Protein AF-0000000078656285 (afdb_homodimer)

Sequence (336 aa):
MGTPVVWEGNVGNAAEHRSFPNGNKDPRHMLRLNVMFDNSIPDGQGGYKDRGGFWANVEWWHQDAERFAALFQKGMRVVVIGRAIMDSWTDKQSGQEVSALKVEASRVAILPHRIEHVSLSGGGQRPTNQPQGQARGQTNGGQAQNAPQPSPEEMRHYGEGFDDDIPLMGTPVVWEGNVGNAAEHRSFPNGNKDPRHMLRLNVMFDNSIPDGQGGYKDRGGFWANVEWWHQDAERFAALFQKGMRVVVIGRAIMDSWTDKQSGQEVSALKVEASRVAILPHRIEHVSLSGGGQRPTNQPQGQARGQTNGGQAQNAPQPSPEEMRHYGEGFDDDIPL

pLDDT: mean 73.41, std 28.7, range [20.36, 98.5]

Radius of gyration: 35.31 Å; Cα contacts (8 Å, |Δi|>4): 611; chains: 2; bounding box: 133×73×116 Å

Structure (mmCIF, N/CA/C/O backbone):
data_AF-0000000078656285-model_v1
#
loop_
_entity.id
_entity.type
_entity.pdbx_description
1 polymer 'Single-stranded DNA-binding protein'
#
loop_
_atom_site.group_PDB
_atom_site.id
_atom_site.type_symbol
_atom_site.label_atom_id
_atom_site.label_alt_id
_atom_site.label_comp_id
_atom_site.label_asym_id
_atom_site.label_entity_id
_atom_site.label_seq_id
_atom_site.pdbx_PDB_ins_code
_atom_site.Cartn_x
_atom_site.Cartn_y
_atom_site.Cartn_z
_atom_site.occupancy
_atom_site.B_iso_or_equiv
_atom_site.auth_seq_id
_atom_site.auth_comp_id
_atom_site.auth_asym_id
_atom_site.auth_atom_id
_atom_site.pdbx_PDB_model_num
ATOM 1 N N . MET A 1 1 ? -11.219 -21.594 3.596 1 77.88 1 MET A N 1
ATOM 2 C CA . MET A 1 1 ? -11.562 -20.234 4.004 1 77.88 1 MET A CA 1
ATOM 3 C C . MET A 1 1 ? -10.336 -19.516 4.555 1 77.88 1 MET A C 1
ATOM 5 O O . MET A 1 1 ? -9.523 -20.109 5.262 1 77.88 1 MET A O 1
ATOM 9 N N . GLY A 1 2 ? -9.492 -18.672 3.922 1 87.81 2 GLY A N 1
ATOM 10 C CA . GLY A 1 2 ? -8.242 -18.047 4.312 1 87.81 2 GLY A CA 1
ATOM 11 C C . GLY A 1 2 ? -8.414 -16.969 5.363 1 87.81 2 GLY A C 1
ATOM 12 O O . GLY A 1 2 ? -9.539 -16.594 5.688 1 87.81 2 GLY A O 1
ATOM 13 N N . THR A 1 3 ? -7.402 -16.703 6.094 1 93.62 3 THR A N 1
ATOM 14 C CA . THR A 1 3 ? -7.359 -15.648 7.102 1 93.62 3 THR A CA 1
ATOM 15 C C . THR A 1 3 ? -7.055 -14.297 6.457 1 93.62 3 THR A C 1
ATOM 17 O O . THR A 1 3 ? -6.078 -14.164 5.715 1 93.62 3 THR A O 1
ATOM 20 N N . PRO A 1 4 ? -7.957 -13.32 6.723 1 95.06 4 PRO A N 1
ATOM 21 C CA . PRO A 1 4 ? -7.629 -12 6.18 1 95.06 4 PRO A CA 1
ATOM 22 C C . PRO A 1 4 ? -6.309 -11.453 6.723 1 95.06 4 PRO A C 1
ATOM 24 O O . PRO A 1 4 ? -6.004 -11.633 7.906 1 95.06 4 PRO A O 1
ATOM 27 N N . VAL A 1 5 ? -5.539 -10.828 5.871 1 95.06 5 VAL A N 1
ATOM 28 C CA . VAL A 1 5 ? -4.242 -10.328 6.305 1 95.06 5 VAL A CA 1
ATOM 29 C C . VAL A 1 5 ? -3.965 -8.977 5.645 1 95.06 5 VAL A C 1
ATOM 31 O O . VAL A 1 5 ? -4.469 -8.695 4.555 1 95.06 5 VAL A O 1
ATOM 34 N N . VAL A 1 6 ? -3.258 -8.094 6.367 1 96.62 6 VAL A N 1
ATOM 35 C CA . VAL A 1 6 ? -2.541 -6.914 5.883 1 96.62 6 VAL A CA 1
ATOM 36 C C . VAL A 1 6 ? -1.079 -6.984 6.316 1 96.62 6 VAL A C 1
ATOM 38 O O . VAL A 1 6 ? -0.744 -6.629 7.449 1 96.62 6 VAL A O 1
ATOM 41 N N . TRP A 1 7 ? -0.229 -7.461 5.41 1 95.56 7 TRP A N 1
ATOM 42 C CA . TRP A 1 7 ? 1.165 -7.723 5.754 1 95.56 7 TRP A CA 1
ATOM 43 C C . TRP A 1 7 ? 2.104 -6.848 4.926 1 95.56 7 TRP A C 1
ATOM 45 O O . TRP A 1 7 ? 1.78 -6.477 3.795 1 95.56 7 TRP A O 1
ATOM 55 N N . GLU A 1 8 ? 3.18 -6.551 5.52 1 96 8 GLU A N 1
ATOM 56 C CA . GLU A 1 8 ? 4.242 -5.855 4.805 1 96 8 GLU A CA 1
ATOM 57 C C . GLU A 1 8 ? 5.449 -6.766 4.582 1 96 8 GLU A C 1
ATOM 59 O O . GLU A 1 8 ? 5.754 -7.613 5.422 1 96 8 GLU A O 1
ATOM 64 N N . GLY A 1 9 ? 6.086 -6.574 3.508 1 95.94 9 GLY A N 1
ATOM 65 C CA . GLY A 1 9 ? 7.281 -7.344 3.197 1 95.94 9 GLY A CA 1
ATOM 66 C C . GLY A 1 9 ? 8.047 -6.805 2.006 1 95.94 9 GLY A C 1
ATOM 67 O O . GLY A 1 9 ? 7.715 -5.742 1.476 1 95.94 9 GLY A O 1
ATOM 68 N N . ASN A 1 10 ? 9.102 -7.523 1.662 1 95.5 10 ASN A N 1
ATOM 69 C CA . ASN A 1 10 ? 9.945 -7.168 0.529 1 95.5 10 ASN A CA 1
ATOM 70 C C . ASN A 1 10 ? 9.859 -8.211 -0.583 1 95.5 10 ASN A C 1
ATOM 72 O O . ASN A 1 10 ? 9.867 -9.414 -0.314 1 95.5 10 ASN A O 1
ATOM 76 N N . VAL A 1 11 ? 9.773 -7.711 -1.734 1 97.12 11 VAL A N 1
ATOM 77 C CA . VAL A 1 11 ? 9.75 -8.594 -2.895 1 97.12 11 VAL A CA 1
ATOM 78 C C . VAL A 1 11 ? 11.102 -9.281 -3.049 1 97.12 11 VAL A C 1
ATOM 80 O O . VAL A 1 11 ? 12.148 -8.625 -3.043 1 97.12 11 VAL A O 1
ATOM 83 N N . GLY A 1 12 ? 11.094 -10.531 -3.182 1 95.69 12 GLY A N 1
ATOM 84 C CA . GLY A 1 12 ? 12.32 -11.312 -3.199 1 95.69 12 GLY A CA 1
ATOM 85 C C . GLY A 1 12 ? 12.828 -11.594 -4.602 1 95.69 12 GLY A C 1
ATOM 86 O O . GLY A 1 12 ? 14.023 -11.836 -4.797 1 95.69 12 GLY A O 1
ATOM 87 N N . ASN A 1 13 ? 12.008 -11.781 -5.543 1 91.44 13 ASN A N 1
ATOM 88 C CA . ASN A 1 13 ? 12.367 -12.07 -6.926 1 91.44 13 ASN A CA 1
ATOM 89 C C . ASN A 1 13 ? 11.508 -11.273 -7.906 1 91.44 13 ASN A C 1
ATOM 91 O O . ASN A 1 13 ? 10.594 -10.555 -7.496 1 91.44 13 ASN A O 1
ATOM 95 N N . ALA A 1 14 ? 11.984 -11.414 -9.094 1 87.44 14 ALA A N 1
ATOM 96 C CA . ALA A 1 14 ? 11.211 -10.719 -10.117 1 87.44 14 ALA A CA 1
ATOM 97 C C . ALA A 1 14 ? 9.758 -11.195 -10.125 1 87.44 14 ALA A C 1
ATOM 99 O O . ALA A 1 14 ? 9.484 -12.383 -9.961 1 87.44 14 ALA A O 1
ATOM 100 N N . ALA A 1 15 ? 8.914 -10.305 -10.344 1 95.81 15 ALA A N 1
ATOM 101 C CA . ALA A 1 15 ? 7.484 -10.594 -10.438 1 95.81 15 ALA A CA 1
ATOM 102 C C . ALA A 1 15 ? 7.176 -11.453 -11.664 1 95.81 15 ALA A C 1
ATOM 104 O O . ALA A 1 15 ? 7.785 -11.273 -12.719 1 95.81 15 ALA A O 1
ATOM 105 N N . GLU A 1 16 ? 6.27 -12.375 -11.492 1 96.62 16 GLU A N 1
ATOM 106 C CA . GLU A 1 16 ? 5.879 -13.258 -12.586 1 96.62 16 GLU A CA 1
ATOM 107 C C . GLU A 1 16 ? 4.414 -13.055 -12.969 1 96.62 16 GLU A C 1
ATOM 109 O O . GLU A 1 16 ? 3.553 -12.922 -12.094 1 96.62 16 GLU A O 1
ATOM 114 N N . HIS A 1 17 ? 4.223 -13.031 -14.281 1 97.25 17 HIS A N 1
ATOM 115 C CA . HIS A 1 17 ? 2.861 -13.008 -14.805 1 97.25 17 HIS A CA 1
ATOM 116 C C . HIS A 1 17 ? 2.482 -14.359 -15.406 1 97.25 17 HIS A C 1
ATOM 118 O O . HIS A 1 17 ? 3.277 -14.961 -16.125 1 97.25 17 HIS A O 1
ATOM 124 N N . ARG A 1 18 ? 1.354 -14.805 -15.031 1 96.69 18 ARG A N 1
ATOM 125 C CA . ARG A 1 18 ? 0.82 -16.031 -15.617 1 96.69 18 ARG A CA 1
ATOM 126 C C . ARG A 1 18 ? -0.572 -15.797 -16.203 1 96.69 18 ARG A C 1
ATOM 128 O O . ARG A 1 18 ? -1.374 -15.062 -15.625 1 96.69 18 ARG A O 1
ATOM 135 N N . SER A 1 19 ? -0.794 -16.422 -17.25 1 95.31 19 SER A N 1
ATOM 136 C CA . SER A 1 19 ? -2.107 -16.375 -17.891 1 95.31 19 SER A CA 1
ATOM 137 C C . SER A 1 19 ? -2.738 -17.766 -17.922 1 95.31 19 SER A C 1
ATOM 139 O O . SER A 1 19 ? -2.057 -18.75 -18.203 1 95.31 19 SER A O 1
ATOM 141 N N . PHE A 1 20 ? -3.994 -17.797 -17.641 1 94.25 20 PHE A N 1
ATOM 142 C CA . PHE A 1 20 ? -4.723 -19.062 -17.625 1 94.25 20 PHE A CA 1
ATOM 143 C C . PHE A 1 20 ? -5.926 -19 -18.562 1 94.25 20 PHE A C 1
ATOM 145 O O . PHE A 1 20 ? -6.699 -18.031 -18.531 1 94.25 20 PHE A O 1
ATOM 152 N N . PRO A 1 21 ? -5.996 -19.984 -19.359 1 92.44 21 PRO A N 1
ATOM 153 C CA . PRO A 1 21 ? -7.152 -20.016 -20.266 1 92.44 21 PRO A CA 1
ATOM 154 C C . PRO A 1 21 ? -8.477 -20.125 -19.516 1 92.44 21 PRO A C 1
ATOM 156 O O . PRO A 1 21 ? -8.539 -20.719 -18.438 1 92.44 21 PRO A O 1
ATOM 159 N N . ASN A 1 22 ? -9.406 -19.438 -20.031 1 90.38 22 ASN A N 1
ATOM 160 C CA . ASN A 1 22 ? -10.758 -19.453 -19.469 1 90.38 22 ASN A CA 1
ATOM 161 C C . ASN A 1 22 ? -11.797 -19.781 -20.531 1 90.38 22 ASN A C 1
ATOM 163 O O . ASN A 1 22 ? -12.703 -18.969 -20.781 1 90.38 22 ASN A O 1
ATOM 167 N N . GLY A 1 23 ? -11.578 -21.016 -21.188 1 87.69 23 GLY A N 1
ATOM 168 C CA . GLY A 1 23 ? -12.484 -21.391 -22.266 1 87.69 23 GLY A CA 1
ATOM 169 C C . GLY A 1 23 ? -12.586 -20.344 -23.359 1 87.69 23 GLY A C 1
ATOM 170 O O . GLY A 1 23 ? -11.562 -19.906 -23.906 1 87.69 23 GLY A O 1
ATOM 171 N N . ASN A 1 24 ? -13.828 -19.891 -23.656 1 82.38 24 ASN A N 1
ATOM 172 C CA . ASN A 1 24 ? -14.078 -18.906 -24.703 1 82.38 24 ASN A CA 1
ATOM 173 C C . ASN A 1 24 ? -14.109 -17.484 -24.141 1 82.38 24 ASN A C 1
ATOM 175 O O . ASN A 1 24 ? -14.445 -16.547 -24.844 1 82.38 24 ASN A O 1
ATOM 179 N N . LYS A 1 25 ? -13.758 -17.406 -22.984 1 88.19 25 LYS A N 1
ATOM 180 C CA . LYS A 1 25 ? -13.742 -16.094 -22.359 1 88.19 25 LYS A CA 1
ATOM 181 C C . LYS A 1 25 ? -12.32 -15.539 -22.281 1 88.19 25 LYS A C 1
ATOM 183 O O . LYS A 1 25 ? -11.375 -16.188 -22.734 1 88.19 25 LYS A O 1
ATOM 188 N N . ASP A 1 26 ? -12.148 -14.328 -21.938 1 88.69 26 ASP A N 1
ATOM 189 C CA . ASP A 1 26 ? -10.836 -13.719 -21.75 1 88.69 26 ASP A CA 1
ATOM 190 C C . ASP A 1 26 ? -10.008 -14.492 -20.719 1 88.69 26 ASP A C 1
ATOM 192 O O . ASP A 1 26 ? -10.539 -14.945 -19.703 1 88.69 26 ASP A O 1
ATOM 196 N N . PRO A 1 27 ? -8.836 -14.672 -21.016 1 9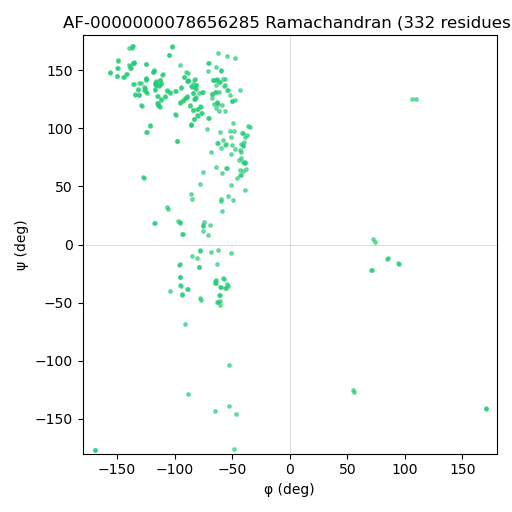2.5 27 PRO A N 1
ATOM 197 C CA . PRO A 1 27 ? -7.973 -15.406 -20.078 1 92.5 27 PRO A CA 1
ATOM 198 C C . PRO A 1 27 ? -7.875 -14.727 -18.719 1 92.5 27 PRO A C 1
ATOM 200 O O . PRO A 1 27 ? -8.055 -13.508 -18.609 1 92.5 27 PRO A O 1
ATOM 203 N N . ARG A 1 28 ? -7.684 -15.5 -17.688 1 95.06 28 ARG A N 1
ATOM 204 C CA . ARG A 1 28 ? -7.391 -14.977 -16.359 1 95.06 28 ARG A CA 1
ATOM 205 C C . ARG A 1 28 ? -5.898 -14.719 -16.188 1 95.06 28 ARG A C 1
ATOM 207 O O . ARG A 1 28 ? -5.07 -15.508 -16.641 1 95.06 28 ARG A O 1
ATOM 214 N N . HIS A 1 29 ? -5.645 -13.594 -15.609 1 97.06 29 HIS A N 1
ATOM 215 C CA . HIS A 1 29 ? -4.258 -13.195 -15.398 1 97.06 29 HIS A CA 1
ATOM 216 C C . HIS A 1 29 ? -3.906 -13.188 -13.914 1 97.06 29 HIS A C 1
ATOM 218 O O . HIS A 1 29 ? -4.73 -12.805 -13.078 1 97.06 29 HIS A O 1
ATOM 224 N N . MET A 1 30 ? -2.717 -13.617 -13.633 1 97.75 30 MET A N 1
ATOM 225 C CA . MET A 1 30 ? -2.264 -13.672 -12.25 1 97.75 30 MET A CA 1
ATOM 226 C C . MET A 1 30 ? -0.857 -13.102 -12.109 1 97.75 30 MET A C 1
ATOM 228 O O . MET A 1 30 ? 0.028 -13.422 -12.906 1 97.75 30 MET A O 1
ATOM 232 N N . LEU A 1 31 ? -0.71 -12.18 -11.164 1 98.12 31 LEU A N 1
ATOM 233 C CA . LEU A 1 31 ? 0.604 -11.727 -10.711 1 98.12 31 LEU A CA 1
ATOM 234 C C . LEU A 1 31 ? 1.098 -12.57 -9.547 1 98.12 31 LEU A C 1
ATOM 236 O O . LEU A 1 31 ? 0.393 -12.727 -8.539 1 98.12 31 LEU A O 1
ATOM 240 N N . ARG A 1 32 ? 2.268 -13.117 -9.672 1 98.06 32 ARG A N 1
ATOM 241 C CA . ARG A 1 32 ? 2.879 -13.875 -8.586 1 98.06 32 ARG A CA 1
ATOM 242 C C . ARG A 1 32 ? 4.141 -13.188 -8.078 1 98.06 32 ARG A C 1
ATOM 244 O O . ARG A 1 32 ? 5.008 -12.812 -8.867 1 98.06 32 ARG A O 1
ATOM 251 N N . LEU A 1 33 ? 4.184 -13 -6.828 1 98.19 33 LEU A N 1
ATOM 252 C CA . LEU A 1 33 ? 5.355 -12.477 -6.141 1 98.19 33 LEU A CA 1
ATOM 253 C C . LEU A 1 33 ? 5.797 -13.414 -5.027 1 98.19 33 LEU A C 1
ATOM 255 O O . LEU A 1 33 ? 4.965 -14.062 -4.387 1 98.19 33 LEU A O 1
ATOM 259 N N . ASN A 1 34 ? 7.055 -13.562 -4.836 1 97.56 34 ASN A N 1
ATOM 260 C CA . ASN A 1 34 ? 7.605 -14.102 -3.598 1 97.56 34 ASN A CA 1
ATOM 261 C C . ASN A 1 34 ? 8 -12.984 -2.631 1 97.56 34 ASN A C 1
ATOM 263 O O . ASN A 1 34 ? 8.812 -12.117 -2.971 1 97.56 34 ASN A O 1
ATOM 267 N N . VAL A 1 35 ? 7.438 -13.008 -1.475 1 97.44 35 VAL A N 1
ATOM 268 C CA . VAL A 1 35 ? 7.621 -11.883 -0.564 1 97.44 35 VAL A CA 1
ATOM 269 C C . VAL A 1 35 ? 8.156 -12.383 0.777 1 97.44 35 VAL A C 1
ATOM 271 O O . VAL A 1 35 ? 7.676 -13.391 1.305 1 97.44 35 VAL A O 1
ATOM 274 N N . MET A 1 36 ? 9.164 -11.711 1.242 1 96.12 36 MET A N 1
ATOM 275 C CA . MET A 1 36 ? 9.617 -11.898 2.615 1 96.12 36 MET A CA 1
ATOM 276 C C . MET A 1 36 ? 8.828 -11.023 3.58 1 96.12 36 MET A C 1
ATOM 278 O O . MET A 1 36 ? 9.047 -9.812 3.648 1 96.12 36 MET A O 1
ATOM 282 N N . PHE A 1 37 ? 7.902 -11.672 4.273 1 94.62 37 PHE A N 1
ATOM 283 C CA . PHE A 1 37 ? 7.133 -10.914 5.254 1 94.62 37 PHE A CA 1
ATOM 284 C C . PHE A 1 37 ? 7.879 -10.828 6.578 1 94.62 37 PHE A C 1
ATOM 286 O O . PHE A 1 37 ? 8.242 -11.852 7.16 1 94.62 37 PHE A O 1
ATOM 293 N N . ASP A 1 38 ? 8.219 -9.648 6.895 1 84.88 38 ASP A N 1
ATOM 294 C CA . ASP A 1 38 ? 8.953 -9.453 8.141 1 84.88 38 ASP A CA 1
ATOM 295 C C . ASP A 1 38 ? 8.328 -8.336 8.977 1 84.88 38 ASP A C 1
ATOM 297 O O . ASP A 1 38 ? 7.527 -7.547 8.477 1 84.88 38 ASP A O 1
ATOM 301 N N . ASN A 1 39 ? 8.266 -8.578 10.266 1 69.44 39 ASN A N 1
ATOM 302 C CA . ASN A 1 39 ? 7.875 -7.508 11.172 1 69.44 39 ASN A CA 1
ATOM 303 C C . ASN A 1 39 ? 9.094 -6.844 11.812 1 69.44 39 ASN A C 1
ATOM 305 O O . ASN A 1 39 ? 9.922 -7.516 12.43 1 69.44 39 ASN A O 1
ATOM 309 N N . SER A 1 40 ? 9.578 -5.875 11.164 1 59.22 40 SER A N 1
ATOM 310 C CA . SER A 1 40 ? 10.734 -5.254 11.797 1 59.22 40 SER A CA 1
ATOM 311 C C . SER A 1 40 ? 10.328 -4.5 13.062 1 59.22 40 SER A C 1
ATOM 313 O O . SER A 1 40 ? 9.312 -3.805 13.078 1 59.22 40 SER A O 1
ATOM 315 N N . ILE A 1 41 ? 10.688 -5.008 14.234 1 56.47 41 ILE A N 1
ATOM 316 C CA . ILE A 1 41 ? 10.445 -4.316 15.492 1 56.47 41 ILE A CA 1
ATOM 317 C C . ILE A 1 41 ? 11.633 -3.408 15.82 1 56.47 41 ILE A C 1
ATOM 319 O O . ILE A 1 41 ? 12.789 -3.801 15.648 1 56.47 41 ILE A O 1
ATOM 323 N N . PRO A 1 42 ? 11.227 -2.223 16.047 1 58.59 42 PRO A N 1
ATOM 324 C CA . PRO A 1 42 ? 12.312 -1.342 16.484 1 58.59 42 PRO A CA 1
ATOM 325 C C . PRO A 1 42 ? 13.148 -1.94 17.625 1 58.59 42 PRO A C 1
ATOM 327 O O . PRO A 1 42 ? 12.594 -2.576 18.516 1 58.59 42 PRO A O 1
ATOM 330 N N . ASP A 1 43 ? 14.375 -2.047 17.422 1 57.19 43 ASP A N 1
ATOM 331 C CA . ASP A 1 43 ? 15.242 -2.629 18.453 1 57.19 43 ASP A CA 1
ATOM 332 C C . ASP A 1 43 ? 15.477 -1.644 19.594 1 57.19 43 ASP A C 1
ATOM 334 O O . ASP A 1 43 ? 16.219 -1.938 20.531 1 57.19 43 ASP A O 1
ATOM 338 N N . GLY A 1 44 ? 14.742 -0.702 19.703 1 55.62 44 GLY A N 1
ATOM 339 C CA . GLY A 1 44 ? 14.914 0.261 20.781 1 55.62 44 GLY A CA 1
ATOM 340 C C . GLY A 1 44 ? 16.156 1.127 20.609 1 55.62 44 GLY A C 1
ATOM 341 O O . GLY A 1 44 ? 16.344 2.086 21.359 1 55.62 44 GLY A O 1
ATOM 342 N N . GLN A 1 45 ? 17.094 0.709 19.891 1 52.56 45 GLN A N 1
ATOM 343 C CA . GLN A 1 45 ? 18.344 1.442 19.719 1 52.56 45 GLN A CA 1
ATOM 344 C C . GLN A 1 45 ? 18.406 2.1 18.344 1 52.56 45 GLN A C 1
ATOM 346 O O . GLN A 1 45 ? 19.5 2.348 17.812 1 52.56 45 GLN A O 1
ATOM 351 N N . GLY A 1 46 ? 17.312 2.451 17.859 1 53.03 46 GLY A N 1
ATOM 352 C CA . GLY A 1 46 ? 17.266 3.18 16.594 1 53.03 46 GLY A CA 1
ATOM 353 C C . GLY A 1 46 ? 17.281 2.273 15.383 1 53.03 46 GLY A C 1
ATOM 354 O O . GLY A 1 46 ? 17.25 2.75 14.242 1 53.03 46 GLY A O 1
ATOM 355 N N . GLY A 1 47 ? 17.578 0.964 15.609 1 54.59 47 GLY A N 1
ATOM 356 C CA . GLY A 1 47 ? 17.609 -0.001 14.523 1 54.59 47 GLY A CA 1
ATOM 357 C C . GLY A 1 47 ? 16.406 -0.916 14.5 1 54.59 47 GLY A C 1
ATOM 358 O O . GLY A 1 47 ? 15.398 -0.638 15.156 1 54.59 47 GLY A O 1
ATOM 359 N N . TYR A 1 48 ? 16.156 -1.549 13.477 1 57 48 TYR A N 1
ATOM 360 C CA . TYR A 1 48 ? 15.125 -2.58 13.398 1 57 48 TYR A CA 1
ATOM 361 C C . TYR A 1 48 ? 15.734 -3.971 13.531 1 57 48 TYR A C 1
ATOM 363 O O . TYR A 1 48 ? 16.844 -4.211 13.07 1 57 48 TYR A O 1
ATOM 371 N N . LYS A 1 49 ? 15.422 -4.641 14.664 1 57.38 49 LYS A N 1
ATOM 372 C CA . LYS A 1 49 ? 15.836 -6.039 14.789 1 57.38 49 LYS A CA 1
ATOM 373 C C . LYS A 1 49 ? 14.883 -6.961 14.039 1 57.38 49 LYS A C 1
ATOM 375 O O . LYS A 1 49 ? 13.664 -6.797 14.117 1 57.38 49 LYS A O 1
ATOM 380 N N . ASP A 1 50 ? 15.43 -7.598 13.062 1 56.97 50 ASP A N 1
ATOM 381 C CA . ASP A 1 50 ? 14.672 -8.617 12.336 1 56.97 50 ASP A CA 1
ATOM 382 C C . ASP A 1 50 ? 14.281 -9.766 13.25 1 56.97 50 ASP A C 1
ATOM 384 O O . ASP A 1 50 ? 15.148 -10.461 13.789 1 56.97 50 ASP A O 1
ATOM 388 N N . ARG A 1 51 ? 13.156 -9.656 13.93 1 58.78 51 ARG A N 1
ATOM 389 C CA . ARG A 1 51 ? 12.844 -10.781 14.805 1 58.78 51 ARG A CA 1
ATOM 390 C C . ARG A 1 51 ? 12.109 -11.875 14.031 1 58.78 51 ARG A C 1
ATOM 392 O O . ARG A 1 51 ? 11.102 -12.406 14.508 1 58.78 51 ARG A O 1
ATOM 399 N N . GLY A 1 52 ? 12.641 -12.148 12.75 1 75.12 52 GLY A N 1
ATOM 400 C CA . GLY A 1 52 ? 12.031 -13.344 12.18 1 75.12 52 GLY A CA 1
ATOM 401 C C . GLY A 1 52 ? 11.047 -13.031 11.07 1 75.12 52 GLY A C 1
ATOM 402 O O . GLY A 1 52 ? 10.492 -11.938 11.008 1 75.12 52 GLY A O 1
ATOM 403 N N . GLY A 1 53 ? 11.188 -13.562 9.961 1 88.31 53 GLY A N 1
ATOM 404 C CA . GLY A 1 53 ? 10.297 -13.484 8.82 1 88.31 53 GLY A CA 1
ATOM 405 C C . GLY A 1 53 ? 10.148 -14.805 8.078 1 88.31 53 GLY A C 1
ATOM 406 O O . GLY A 1 53 ? 10.586 -15.844 8.578 1 88.31 53 GLY A O 1
ATOM 407 N N . PHE A 1 54 ? 9.242 -14.734 7.273 1 91.81 54 PHE A N 1
ATOM 408 C CA . PHE A 1 54 ? 9.039 -15.93 6.465 1 91.81 54 PHE A CA 1
ATOM 409 C C . PHE A 1 54 ? 8.727 -15.562 5.02 1 91.81 54 PHE A C 1
ATOM 411 O O . PHE A 1 54 ? 8.227 -14.469 4.746 1 91.81 54 PHE A O 1
ATOM 418 N N . TRP A 1 55 ? 9.047 -16.5 4.168 1 94.56 55 TRP A N 1
ATOM 419 C CA . TRP A 1 55 ? 8.734 -16.359 2.75 1 94.56 55 TRP A CA 1
ATOM 420 C C . TRP A 1 55 ? 7.344 -16.922 2.443 1 94.56 55 TRP A C 1
ATOM 422 O O . TRP A 1 55 ? 6.965 -17.969 2.961 1 94.56 55 TRP A O 1
ATOM 432 N N . ALA A 1 56 ? 6.668 -16.219 1.582 1 96.5 56 ALA A N 1
ATOM 433 C CA . ALA A 1 56 ? 5.414 -16.75 1.058 1 96.5 56 ALA A CA 1
ATOM 434 C C . ALA A 1 56 ? 5.16 -16.25 -0.365 1 96.5 56 ALA A C 1
ATOM 436 O O . ALA A 1 56 ? 5.562 -15.148 -0.728 1 96.5 56 ALA A O 1
ATOM 437 N N . ASN A 1 57 ? 4.449 -17.078 -1.059 1 96.75 57 ASN A N 1
ATOM 438 C CA . ASN A 1 57 ? 3.973 -16.641 -2.369 1 96.75 57 ASN A CA 1
ATOM 439 C C . ASN A 1 57 ? 2.723 -15.773 -2.252 1 96.75 57 ASN A C 1
ATOM 441 O O . ASN A 1 57 ? 1.836 -16.062 -1.445 1 96.75 57 ASN A O 1
ATOM 445 N N . VAL A 1 58 ? 2.725 -14.734 -3.02 1 98.19 58 VAL A N 1
ATOM 446 C CA . VAL A 1 58 ? 1.558 -13.867 -3.152 1 98.19 58 VAL A CA 1
ATOM 447 C C . VAL A 1 58 ? 0.977 -14 -4.559 1 98.19 58 VAL A C 1
ATOM 449 O O . VAL A 1 58 ? 1.688 -13.82 -5.551 1 98.19 58 VAL A O 1
ATOM 452 N N . GLU A 1 59 ? -0.267 -14.312 -4.609 1 98.12 59 GLU A N 1
ATOM 453 C CA . GLU A 1 59 ? -0.975 -14.414 -5.883 1 98.12 59 GLU A CA 1
ATOM 454 C C . GLU A 1 59 ? -2.066 -13.352 -5.992 1 98.12 59 GLU A C 1
ATOM 456 O O . GLU A 1 59 ? -2.967 -13.289 -5.152 1 98.12 59 GLU A O 1
ATOM 461 N N . TRP A 1 60 ? -1.955 -12.562 -7.008 1 98.38 60 TRP A N 1
ATOM 462 C CA . TRP A 1 60 ? -2.941 -11.508 -7.254 1 98.38 60 TRP A CA 1
ATOM 463 C C . TRP A 1 60 ? -3.586 -11.68 -8.625 1 98.38 60 TRP A C 1
ATOM 465 O O . TRP A 1 60 ? -2.979 -11.359 -9.648 1 98.38 60 TRP A O 1
ATOM 475 N N . TRP A 1 61 ? -4.777 -12.188 -8.602 1 97.31 61 TRP A N 1
ATOM 476 C CA . TRP A 1 61 ? -5.57 -12.328 -9.812 1 97.31 61 TRP A CA 1
ATOM 477 C C . TRP A 1 61 ? -6.168 -10.992 -10.234 1 97.31 61 TRP A C 1
ATOM 479 O O . TRP A 1 61 ? -6.969 -10.406 -9.5 1 97.31 61 TRP A O 1
ATOM 489 N N . HIS A 1 62 ? -5.688 -10.539 -11.352 1 95.94 62 HIS A N 1
ATOM 490 C CA . HIS A 1 62 ? -6.113 -9.242 -11.844 1 95.94 62 HIS A CA 1
ATOM 491 C C . HIS A 1 62 ? -5.93 -9.141 -13.359 1 95.94 62 HIS A C 1
ATOM 493 O O . HIS A 1 62 ? -4.965 -9.672 -13.906 1 95.94 62 HIS A O 1
ATOM 499 N N . GLN A 1 63 ? -6.812 -8.383 -13.969 1 94.19 63 GLN A N 1
ATOM 500 C CA . GLN A 1 63 ? -6.754 -8.234 -15.422 1 94.19 63 GLN A CA 1
ATOM 501 C C . GLN A 1 63 ? -5.465 -7.535 -15.844 1 94.19 63 GLN A C 1
ATOM 503 O O . GLN A 1 63 ? -4.945 -7.789 -16.938 1 94.19 63 GLN A O 1
ATOM 508 N N . ASP A 1 64 ? -4.941 -6.641 -15.016 1 95.25 64 ASP A N 1
ATOM 509 C CA . ASP A 1 64 ? -3.746 -5.875 -15.352 1 95.25 64 ASP A CA 1
ATOM 510 C C . ASP A 1 64 ? -2.492 -6.543 -14.789 1 95.25 64 ASP A C 1
ATOM 512 O O . ASP A 1 64 ? -1.458 -5.895 -14.625 1 95.25 64 ASP A O 1
ATOM 516 N N . ALA A 1 65 ? -2.582 -7.781 -14.477 1 96.81 65 ALA A N 1
ATOM 517 C CA . ALA A 1 65 ? -1.481 -8.484 -13.82 1 96.81 65 ALA A CA 1
ATOM 518 C C . ALA A 1 65 ? -0.199 -8.383 -14.641 1 96.81 65 ALA A C 1
ATOM 520 O O . ALA A 1 65 ? 0.895 -8.266 -14.086 1 96.81 65 ALA A O 1
ATOM 521 N N . GLU A 1 66 ? -0.318 -8.43 -15.922 1 95.62 66 GLU A N 1
ATOM 522 C CA . GLU A 1 66 ? 0.859 -8.336 -16.781 1 95.62 66 GLU A CA 1
ATOM 523 C C . GLU A 1 66 ? 1.551 -6.984 -16.609 1 95.62 66 GLU A C 1
ATOM 525 O O . GLU A 1 66 ? 2.773 -6.918 -16.469 1 95.62 66 GLU A O 1
ATOM 530 N N . ARG A 1 67 ? 0.864 -5.984 -16.672 1 95.44 67 ARG A N 1
ATOM 531 C CA . ARG A 1 67 ? 1.411 -4.645 -16.484 1 95.44 67 ARG A CA 1
ATOM 532 C C . ARG A 1 67 ? 2.021 -4.496 -15.094 1 95.44 67 ARG A C 1
ATOM 534 O O . ARG A 1 67 ? 3.086 -3.893 -14.945 1 95.44 67 ARG A O 1
ATOM 541 N N . PHE A 1 68 ? 1.296 -5.004 -14.086 1 97.19 68 PHE A N 1
ATOM 542 C CA . PHE A 1 68 ? 1.777 -4.902 -12.719 1 97.19 68 PHE A CA 1
ATOM 543 C C . PHE A 1 68 ? 3.119 -5.609 -12.562 1 97.19 68 PHE A C 1
ATOM 545 O O . PHE A 1 68 ? 3.977 -5.164 -11.797 1 97.19 68 PHE A O 1
ATOM 552 N N . ALA A 1 69 ? 3.266 -6.719 -13.273 1 97 69 ALA A N 1
ATOM 553 C CA . ALA A 1 69 ? 4.492 -7.504 -13.164 1 97 69 ALA A CA 1
ATOM 554 C C . ALA A 1 69 ? 5.715 -6.664 -13.508 1 97 69 ALA A C 1
ATOM 556 O O . ALA A 1 69 ? 6.805 -6.891 -12.977 1 97 69 ALA A O 1
ATOM 557 N N . ALA A 1 70 ? 5.551 -5.723 -14.336 1 94.5 70 ALA A N 1
ATOM 558 C CA . ALA A 1 70 ? 6.656 -4.863 -14.758 1 94.5 70 ALA A CA 1
ATOM 559 C C . ALA A 1 70 ? 6.965 -3.811 -13.695 1 94.5 70 ALA A C 1
ATOM 561 O O . ALA A 1 70 ? 8.039 -3.201 -13.711 1 94.5 70 ALA A O 1
ATOM 562 N N . LEU A 1 71 ? 6.098 -3.543 -12.828 1 96.31 71 LEU A N 1
ATOM 563 C CA . LEU A 1 71 ? 6.242 -2.479 -11.844 1 96.31 71 LEU A CA 1
ATOM 564 C C . LEU A 1 71 ? 6.934 -2.996 -10.586 1 96.31 71 LEU A C 1
ATOM 566 O O . LEU A 1 71 ? 7.668 -2.254 -9.93 1 96.31 71 LEU A O 1
ATOM 570 N N . PHE A 1 72 ? 6.613 -4.207 -10.195 1 97.25 72 PHE A N 1
ATOM 571 C CA . PHE A 1 72 ? 7.164 -4.766 -8.961 1 97.25 72 PHE A CA 1
ATOM 572 C C . PHE A 1 72 ? 8.562 -5.324 -9.203 1 97.25 72 PHE A C 1
ATOM 574 O O . PHE A 1 72 ? 8.75 -6.172 -10.078 1 97.25 72 PHE A O 1
ATOM 581 N N . GLN A 1 73 ? 9.523 -4.914 -8.438 1 95.88 73 GLN A N 1
ATOM 582 C CA . GLN A 1 73 ? 10.93 -5.266 -8.594 1 95.88 73 GLN A CA 1
ATOM 583 C C . GLN A 1 73 ? 11.492 -5.871 -7.312 1 95.88 73 GLN A C 1
ATOM 585 O O . GLN A 1 73 ? 10.984 -5.609 -6.223 1 95.88 73 GLN A O 1
ATOM 590 N N . LYS A 1 74 ? 12.508 -6.625 -7.543 1 95.81 74 LYS A N 1
ATOM 591 C CA . LYS A 1 74 ? 13.203 -7.176 -6.387 1 95.81 74 LYS A CA 1
ATOM 592 C C . LYS A 1 74 ? 13.633 -6.074 -5.422 1 95.81 74 LYS A C 1
ATOM 594 O O . LYS A 1 74 ? 14.141 -5.035 -5.844 1 95.81 74 LYS A O 1
ATOM 599 N N . GLY A 1 75 ? 13.328 -6.352 -4.129 1 94.12 75 GLY A N 1
ATOM 600 C CA . GLY A 1 75 ? 13.75 -5.41 -3.104 1 94.12 75 GLY A CA 1
ATOM 601 C C . GLY A 1 75 ? 12.688 -4.395 -2.746 1 94.12 75 GLY A C 1
ATOM 602 O O . GLY A 1 75 ? 12.789 -3.713 -1.727 1 94.12 75 GLY A O 1
ATOM 603 N N 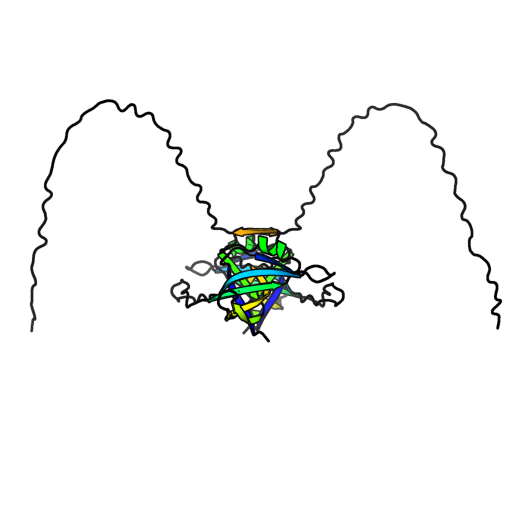. MET A 1 76 ? 11.727 -4.277 -3.539 1 96 76 MET A N 1
ATOM 604 C CA . MET A 1 76 ? 10.648 -3.326 -3.303 1 96 76 MET A CA 1
ATOM 605 C C . MET A 1 76 ? 9.852 -3.699 -2.053 1 96 76 MET A C 1
ATOM 607 O O . MET A 1 76 ? 9.555 -4.875 -1.834 1 96 76 MET A O 1
ATOM 611 N N . ARG A 1 77 ? 9.633 -2.711 -1.18 1 95.81 77 ARG A N 1
ATOM 612 C CA . ARG A 1 77 ? 8.758 -2.934 -0.029 1 95.81 77 ARG A CA 1
ATOM 613 C C . ARG A 1 77 ? 7.293 -2.785 -0.415 1 95.81 77 ARG A C 1
ATOM 615 O O . ARG A 1 77 ? 6.926 -1.854 -1.135 1 95.81 77 ARG A O 1
ATOM 622 N N . VAL A 1 78 ? 6.473 -3.764 0.053 1 97.81 78 VAL A N 1
ATOM 623 C CA . VAL A 1 78 ? 5.078 -3.764 -0.37 1 97.81 78 VAL A CA 1
ATOM 624 C C . VAL A 1 78 ? 4.176 -4.047 0.828 1 97.81 78 VAL A C 1
ATOM 626 O O . VAL A 1 78 ? 4.633 -4.559 1.853 1 97.81 78 VAL A O 1
ATOM 629 N N . VAL A 1 79 ? 2.93 -3.6 0.727 1 98 79 VAL A N 1
ATOM 630 C CA . VAL A 1 79 ? 1.822 -4.039 1.568 1 98 79 VAL A CA 1
ATOM 631 C C . VAL A 1 79 ? 0.924 -4.992 0.783 1 98 79 VAL A C 1
ATOM 633 O O . VAL A 1 79 ? 0.523 -4.691 -0.344 1 98 79 VAL A O 1
ATOM 636 N N . VAL A 1 80 ? 0.647 -6.074 1.404 1 98.31 80 VAL A N 1
ATOM 637 C CA . VAL A 1 80 ? -0.231 -7.062 0.787 1 98.31 80 VAL A CA 1
ATOM 638 C C . VAL A 1 80 ? -1.521 -7.188 1.596 1 98.31 80 VAL A C 1
ATOM 640 O O . VAL A 1 80 ? -1.481 -7.441 2.803 1 98.31 80 VAL A O 1
ATOM 643 N N . ILE A 1 81 ? -2.625 -6.918 0.95 1 97.75 81 ILE A N 1
ATOM 644 C CA . ILE A 1 81 ? -3.951 -7.09 1.533 1 97.75 81 ILE A CA 1
ATOM 645 C C . ILE A 1 81 ? -4.652 -8.281 0.881 1 97.75 81 ILE A C 1
ATOM 647 O O . ILE A 1 81 ? -4.738 -8.359 -0.347 1 97.75 81 ILE A O 1
ATOM 651 N N . GLY A 1 82 ? -5.148 -9.219 1.681 1 97.94 82 GLY A N 1
ATOM 652 C CA . GLY A 1 82 ? -5.812 -10.391 1.126 1 97.94 82 GLY A CA 1
ATOM 653 C C . GLY A 1 82 ? -6.102 -11.453 2.162 1 97.94 82 GLY A C 1
ATOM 654 O O . GLY A 1 82 ? -6.566 -11.148 3.264 1 97.94 82 GLY A O 1
ATOM 655 N N . ARG A 1 83 ? -5.895 -12.75 1.694 1 97.56 83 ARG A N 1
ATOM 656 C CA . ARG A 1 83 ? -6.156 -13.891 2.561 1 97.56 83 ARG A CA 1
ATOM 657 C C . ARG A 1 83 ? -4.984 -14.867 2.547 1 97.56 83 ARG A C 1
ATOM 659 O O . ARG A 1 83 ? -4.496 -15.242 1.479 1 97.56 83 ARG A O 1
ATOM 666 N N . ALA A 1 84 ? -4.559 -15.188 3.734 1 96.25 84 ALA A N 1
ATOM 667 C CA . ALA A 1 84 ? -3.541 -16.219 3.881 1 96.25 84 ALA A CA 1
ATOM 668 C C . ALA A 1 84 ? -4.168 -17.609 3.875 1 96.25 84 ALA A C 1
ATOM 670 O O . ALA A 1 84 ? -5.148 -17.859 4.586 1 96.25 84 ALA A O 1
ATOM 671 N N . ILE A 1 85 ? -3.641 -18.469 3.088 1 95.56 85 ILE A N 1
ATOM 672 C CA . ILE A 1 85 ? -4.168 -19.828 2.92 1 95.56 85 ILE A CA 1
ATOM 673 C C . ILE A 1 85 ? -3.018 -20.828 2.922 1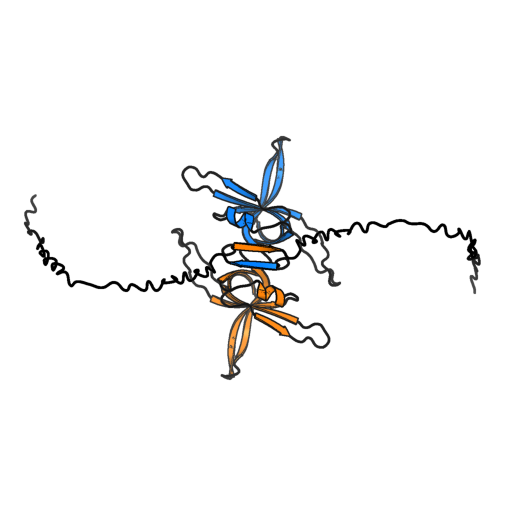 95.56 85 ILE A C 1
ATOM 675 O O . ILE A 1 85 ? -1.955 -20.562 2.352 1 95.56 85 ILE A O 1
ATOM 679 N N . MET A 1 86 ? -3.273 -21.922 3.609 1 93.19 86 MET A N 1
ATOM 680 C CA . MET A 1 86 ? -2.354 -23.031 3.443 1 93.19 86 MET A CA 1
ATOM 681 C C . MET A 1 86 ? -2.664 -23.812 2.168 1 93.19 86 MET A C 1
ATOM 683 O O . MET A 1 86 ? -3.707 -24.469 2.07 1 93.19 86 MET A O 1
ATOM 687 N N . ASP A 1 87 ? -1.821 -23.703 1.317 1 89 87 ASP A N 1
ATOM 688 C CA . ASP A 1 87 ? -1.988 -24.359 0.028 1 89 87 ASP A CA 1
ATOM 689 C C . ASP A 1 87 ? -1.286 -25.719 0.012 1 89 87 ASP A C 1
ATOM 691 O O . ASP A 1 87 ? -0.209 -25.875 0.591 1 89 87 ASP A O 1
ATOM 695 N N . SER A 1 88 ? -1.977 -26.703 -0.509 1 90.31 88 SER A N 1
ATOM 696 C CA . SER A 1 88 ? -1.416 -28.047 -0.583 1 90.31 88 SER A CA 1
ATOM 697 C C . SER A 1 88 ? -1.464 -28.578 -2.008 1 90.31 88 SER A C 1
ATOM 699 O O . SER A 1 88 ? -2.451 -28.391 -2.721 1 90.31 88 SER A O 1
ATOM 701 N N . TRP A 1 89 ? -0.308 -29.156 -2.363 1 86.81 89 TRP A N 1
ATOM 702 C CA . TRP A 1 89 ? -0.238 -29.797 -3.672 1 86.81 89 TRP A CA 1
ATOM 703 C C . TRP A 1 89 ? 0.727 -30.984 -3.648 1 86.81 89 TRP A C 1
ATOM 705 O O . TRP A 1 89 ? 1.489 -31.156 -2.693 1 86.81 89 TRP A O 1
ATOM 715 N N . THR A 1 90 ? 0.518 -31.859 -4.633 1 88.44 90 THR A N 1
ATOM 716 C CA . THR A 1 90 ? 1.388 -33.031 -4.75 1 88.44 90 THR A CA 1
ATOM 717 C C . THR A 1 90 ? 2.625 -32.688 -5.578 1 88.44 90 THR A C 1
ATOM 719 O O . THR A 1 90 ? 2.512 -32.281 -6.73 1 88.44 90 THR A O 1
ATOM 722 N N . ASP A 1 91 ? 3.789 -32.875 -4.84 1 84.06 91 ASP A N 1
ATOM 723 C CA . ASP A 1 91 ? 5.043 -32.656 -5.559 1 84.06 91 ASP A CA 1
ATOM 724 C C . ASP A 1 91 ? 5.199 -33.656 -6.703 1 84.06 91 ASP A C 1
ATOM 726 O O . ASP A 1 91 ? 5.098 -34.875 -6.496 1 84.06 91 ASP A O 1
ATOM 730 N N . LYS A 1 92 ? 5.336 -33.188 -7.91 1 81.31 92 LYS A N 1
ATOM 731 C CA . LYS A 1 92 ? 5.371 -34.062 -9.078 1 81.31 92 LYS A CA 1
ATOM 732 C C . LYS A 1 92 ? 6.598 -34.969 -9.047 1 81.31 92 LYS A C 1
ATOM 734 O O . LYS A 1 92 ? 6.559 -36.094 -9.562 1 81.31 92 LYS A O 1
ATOM 739 N N . GLN A 1 93 ? 7.629 -34.469 -8.531 1 83.38 93 GLN A N 1
ATOM 740 C CA . GLN A 1 93 ? 8.867 -35.25 -8.516 1 83.38 93 GLN A CA 1
ATOM 741 C C . GLN A 1 93 ? 8.828 -36.312 -7.418 1 83.38 93 GLN A C 1
ATOM 743 O O . GLN A 1 93 ? 9.195 -37.469 -7.66 1 83.38 93 GLN A O 1
ATOM 748 N N . SER A 1 94 ? 8.445 -35.969 -6.301 1 85.38 94 SER A N 1
ATOM 749 C CA . SER A 1 94 ? 8.516 -36.844 -5.148 1 85.38 94 SER A CA 1
ATOM 750 C C . SER A 1 94 ? 7.188 -37.562 -4.914 1 85.38 94 SER A C 1
ATOM 752 O O . SER A 1 94 ? 7.129 -38.562 -4.191 1 85.38 94 SER A O 1
ATOM 754 N N . GLY A 1 95 ? 6.195 -37.031 -5.5 1 86.19 95 GLY A N 1
ATOM 755 C CA . GLY A 1 95 ? 4.863 -37.594 -5.273 1 86.19 95 GLY A CA 1
ATOM 756 C C . GLY A 1 95 ? 4.316 -37.25 -3.898 1 86.19 95 GLY A C 1
ATOM 757 O O . GLY A 1 95 ? 3.25 -37.75 -3.518 1 86.19 95 GLY A O 1
ATOM 758 N N . GLN A 1 96 ? 5.047 -36.5 -3.176 1 88.62 96 GLN A N 1
ATOM 759 C CA . GLN A 1 96 ? 4.637 -36.156 -1.815 1 88.62 96 GLN A CA 1
ATOM 760 C C . GLN A 1 96 ? 3.771 -34.906 -1.789 1 88.62 96 GLN A C 1
ATOM 762 O O . GLN A 1 96 ? 3.955 -34 -2.605 1 88.62 96 GLN A O 1
ATOM 767 N N . GLU A 1 97 ? 2.869 -34.906 -0.853 1 90.06 97 GLU A N 1
ATOM 768 C CA . GLU A 1 97 ? 2.037 -33.719 -0.63 1 90.06 97 GLU A CA 1
ATOM 769 C C . GLU A 1 97 ? 2.801 -32.625 0.131 1 90.06 97 GLU A C 1
ATOM 771 O O . GLU A 1 97 ? 3.348 -32.906 1.204 1 90.06 97 GLU A O 1
ATOM 776 N N . VAL A 1 98 ? 2.895 -31.609 -0.533 1 88.06 98 VAL A N 1
ATOM 777 C CA . VAL A 1 98 ? 3.576 -30.5 0.108 1 88.06 98 VAL A CA 1
ATOM 778 C C . VAL A 1 98 ? 2.578 -29.375 0.396 1 88.06 98 VAL A C 1
ATOM 780 O O . VAL A 1 98 ? 1.621 -29.172 -0.357 1 88.06 98 VAL A O 1
ATOM 783 N N . SER A 1 99 ? 2.699 -28.75 1.587 1 90.81 99 SER A N 1
ATOM 784 C CA . SER A 1 99 ? 1.878 -27.609 1.976 1 90.81 99 SER A CA 1
ATOM 785 C C . SER A 1 99 ? 2.729 -26.375 2.195 1 90.81 99 SER A C 1
ATOM 787 O O . SER A 1 99 ? 3.848 -26.453 2.707 1 90.81 99 SER A O 1
ATOM 789 N N . ALA A 1 100 ? 2.199 -25.328 1.594 1 92.38 100 ALA A N 1
ATOM 790 C CA . ALA A 1 100 ? 2.9 -24.062 1.787 1 92.38 100 ALA A CA 1
ATOM 791 C C . ALA A 1 100 ? 1.917 -22.906 2.016 1 92.38 100 ALA A C 1
ATOM 793 O O . ALA A 1 100 ? 0.779 -22.953 1.542 1 92.38 100 ALA A O 1
ATOM 794 N N . LEU A 1 101 ? 2.43 -21.906 2.758 1 94 101 LEU A N 1
ATOM 795 C CA . LEU A 1 101 ? 1.635 -20.703 2.963 1 94 101 LEU A CA 1
ATOM 796 C C . LEU A 1 101 ? 1.628 -19.828 1.707 1 94 101 LEU A C 1
ATOM 798 O O . LEU A 1 101 ? 2.668 -19.641 1.073 1 94 101 LEU A O 1
ATOM 802 N N . LYS A 1 102 ? 0.448 -19.453 1.37 1 96.69 102 LYS A N 1
ATOM 803 C CA . LYS A 1 102 ? 0.341 -18.453 0.305 1 96.69 102 LYS A CA 1
ATOM 804 C C . LYS A 1 102 ? -0.672 -17.375 0.663 1 96.69 102 LYS A C 1
ATOM 806 O O . LYS A 1 102 ? -1.538 -17.578 1.515 1 96.69 102 LYS A O 1
ATOM 811 N N . VAL A 1 103 ? -0.524 -16.219 0.052 1 97.69 103 VAL A N 1
ATOM 812 C CA . VAL A 1 103 ? -1.505 -15.148 0.198 1 97.69 103 VAL A CA 1
ATOM 813 C C . VAL A 1 103 ? -2.215 -14.914 -1.133 1 97.69 103 VAL A C 1
ATOM 815 O O . VAL A 1 103 ? -1.569 -14.648 -2.15 1 97.69 103 VAL A O 1
ATOM 818 N N . GLU A 1 104 ? -3.477 -15.117 -1.102 1 98.19 104 GLU A N 1
ATOM 819 C CA . GLU A 1 104 ? -4.293 -14.625 -2.209 1 98.19 104 GLU A CA 1
ATOM 820 C C . GLU A 1 104 ? -4.637 -13.148 -2.029 1 98.19 104 GLU A C 1
ATOM 822 O O . GLU A 1 104 ? -5.504 -12.805 -1.223 1 98.19 104 GLU A O 1
ATOM 827 N N . ALA A 1 105 ? -4.012 -12.328 -2.848 1 98.31 105 ALA A N 1
ATOM 828 C CA . ALA A 1 105 ? -4.082 -10.883 -2.643 1 98.31 105 ALA A CA 1
ATOM 829 C C . ALA A 1 105 ? -5.293 -10.289 -3.354 1 98.31 105 ALA A C 1
ATOM 831 O O . ALA A 1 105 ? -5.633 -10.703 -4.465 1 98.31 105 ALA A O 1
ATOM 832 N N . SER A 1 106 ? -5.906 -9.336 -2.699 1 97.25 106 SER A N 1
ATOM 833 C CA . SER A 1 106 ? -6.859 -8.438 -3.346 1 97.25 106 SER A CA 1
ATOM 834 C C . SER A 1 106 ? -6.184 -7.145 -3.785 1 97.25 106 SER A C 1
ATOM 836 O O . SER A 1 106 ? -6.633 -6.496 -4.734 1 97.25 106 SER A O 1
ATOM 838 N N . ARG A 1 107 ? -5.086 -6.77 -3.045 1 97.5 107 ARG A N 1
ATOM 839 C CA . ARG A 1 107 ? -4.258 -5.609 -3.361 1 97.5 107 ARG A CA 1
ATOM 840 C C . ARG A 1 107 ? -2.791 -5.879 -3.041 1 97.5 107 ARG A C 1
ATOM 842 O O . ARG A 1 107 ? -2.48 -6.559 -2.061 1 97.5 107 ARG A O 1
ATOM 849 N N . VAL A 1 108 ? -2.012 -5.398 -3.775 1 98.5 108 VAL A N 1
ATOM 850 C CA . VAL A 1 108 ? -0.594 -5.234 -3.467 1 98.5 108 VAL A CA 1
ATOM 851 C C . VAL A 1 108 ? -0.172 -3.789 -3.717 1 98.5 108 VAL A C 1
ATOM 853 O O . VAL A 1 108 ? -0.309 -3.279 -4.832 1 98.5 108 VAL A O 1
ATOM 856 N N . ALA A 1 109 ? 0.274 -3.152 -2.727 1 98.44 109 ALA A N 1
ATOM 857 C CA . ALA A 1 109 ? 0.618 -1.736 -2.818 1 98.44 109 ALA A CA 1
ATOM 858 C C . ALA A 1 109 ? 2.1 -1.513 -2.527 1 98.44 109 ALA A C 1
ATOM 860 O O . ALA A 1 109 ? 2.693 -2.225 -1.716 1 98.44 109 ALA A O 1
ATOM 861 N N . ILE A 1 110 ? 2.65 -0.542 -3.146 1 98.06 110 ILE A N 1
ATOM 862 C CA . ILE A 1 110 ? 4.074 -0.245 -3.061 1 98.06 110 ILE A CA 1
ATOM 863 C C . ILE A 1 110 ? 4.324 0.772 -1.948 1 98.06 110 ILE A C 1
ATOM 865 O O . ILE A 1 110 ? 3.73 1.854 -1.945 1 98.06 110 ILE A O 1
ATOM 869 N N . LEU A 1 111 ? 5.164 0.434 -1.026 1 97.5 111 LEU A N 1
ATOM 870 C CA . LEU A 1 111 ? 5.598 1.408 -0.031 1 97.5 111 LEU A CA 1
ATOM 871 C C . LEU A 1 111 ? 6.73 2.273 -0.575 1 97.5 111 LEU A C 1
ATOM 873 O O . LEU A 1 111 ? 7.617 1.775 -1.271 1 97.5 111 LEU A O 1
ATOM 877 N N . PRO A 1 112 ? 6.762 3.498 -0.28 1 96 112 PRO A N 1
ATOM 878 C CA . PRO A 1 112 ? 7.676 4.43 -0.943 1 96 112 PRO A CA 1
ATOM 879 C C . PRO A 1 112 ? 9.109 4.324 -0.419 1 96 112 PRO A C 1
ATOM 881 O O . PRO A 1 112 ? 10.016 4.961 -0.958 1 96 112 PRO A O 1
ATOM 884 N N . HIS A 1 113 ? 9.414 3.582 0.542 1 91.62 113 HIS A N 1
ATOM 885 C CA . HIS A 1 113 ? 10.664 3.607 1.285 1 91.62 113 HIS A CA 1
ATOM 886 C C . HIS A 1 113 ? 11.859 3.459 0.351 1 91.62 113 HIS A C 1
ATOM 888 O O . HIS A 1 113 ? 12.906 4.086 0.564 1 91.62 113 HIS A O 1
ATOM 894 N N . ARG A 1 114 ? 11.742 2.738 -0.662 1 93 114 ARG A N 1
ATOM 895 C CA . ARG A 1 114 ? 12.875 2.477 -1.543 1 93 114 ARG A CA 1
ATOM 896 C C . ARG A 1 114 ? 12.609 3.008 -2.947 1 93 114 ARG A C 1
ATOM 898 O O . ARG A 1 114 ? 13.25 2.584 -3.91 1 93 114 ARG A O 1
ATOM 905 N N . ILE A 1 115 ? 11.711 3.842 -3.025 1 95.38 115 ILE A N 1
ATOM 906 C CA . ILE A 1 115 ? 11.328 4.348 -4.34 1 95.38 115 ILE A CA 1
ATOM 907 C C . ILE A 1 115 ? 11.984 5.699 -4.586 1 95.38 115 ILE A C 1
ATOM 909 O O . ILE A 1 115 ? 11.945 6.582 -3.727 1 95.38 115 ILE A O 1
ATOM 913 N N . GLU A 1 116 ? 12.555 5.832 -5.723 1 95.19 116 GLU A N 1
ATOM 914 C CA . GLU A 1 116 ? 13.18 7.086 -6.133 1 95.19 116 GLU A CA 1
ATOM 915 C C . GLU A 1 116 ? 12.219 7.953 -6.938 1 95.19 116 GLU A C 1
ATOM 917 O O . GLU A 1 116 ? 12.18 9.172 -6.77 1 95.19 116 GLU A O 1
ATOM 922 N N . HIS A 1 117 ? 11.531 7.309 -7.812 1 94.88 117 HIS A N 1
ATOM 923 C CA . HIS A 1 117 ? 10.648 8.039 -8.711 1 94.88 117 HIS A CA 1
ATOM 924 C C . HIS A 1 117 ? 9.445 7.195 -9.117 1 94.88 117 HIS A C 1
ATOM 926 O O . HIS A 1 117 ? 9.555 5.973 -9.25 1 94.88 117 HIS A O 1
ATOM 932 N N . VAL A 1 118 ? 8.32 7.887 -9.273 1 95 118 VAL A N 1
ATOM 933 C CA . VAL A 1 118 ? 7.109 7.258 -9.789 1 95 118 VAL A CA 1
ATOM 934 C C . VAL A 1 118 ? 6.504 8.125 -10.891 1 95 118 VAL A C 1
ATOM 936 O O . VAL A 1 118 ? 6.398 9.344 -10.742 1 95 118 VAL A O 1
ATOM 939 N N . SER A 1 119 ? 6.133 7.477 -12 1 95.06 119 SER A N 1
ATOM 940 C CA . SER A 1 119 ? 5.438 8.172 -13.078 1 95.06 119 SER A CA 1
ATOM 941 C C . SER A 1 119 ? 4.027 7.621 -13.273 1 95.06 119 SER A C 1
ATOM 943 O O . SER A 1 119 ? 3.814 6.41 -13.219 1 95.06 119 SER A O 1
ATOM 945 N N . LEU A 1 120 ? 3.125 8.5 -13.516 1 92.75 120 LEU A N 1
ATOM 946 C CA . LEU A 1 120 ? 1.737 8.109 -13.742 1 92.75 120 LEU A CA 1
ATOM 947 C C . LEU A 1 120 ? 1.474 7.891 -15.227 1 92.75 120 LEU A C 1
ATOM 949 O O . LEU A 1 120 ? 2.154 8.477 -16.078 1 92.75 120 LEU A O 1
ATOM 953 N N . SER A 1 121 ? 0.679 6.988 -15.703 1 84.88 121 SER A N 1
ATOM 954 C CA . SER A 1 121 ? 0.322 6.711 -17.094 1 84.88 121 SER A CA 1
ATOM 955 C C . SER A 1 121 ? -0.348 7.914 -17.75 1 84.88 121 SER A C 1
ATOM 957 O O . SER A 1 121 ? -0.216 8.125 -18.953 1 84.88 121 SER A O 1
ATOM 959 N N . GLY A 1 122 ? -1.301 8.688 -17.406 1 64.69 122 GLY A N 1
ATOM 960 C CA . GLY A 1 122 ? -2.127 9.695 -18.047 1 64.69 122 GLY A CA 1
ATOM 961 C C . GLY A 1 122 ? -1.486 11.07 -18.078 1 64.69 122 GLY A C 1
ATOM 962 O O . GLY A 1 122 ? -2.133 12.055 -18.438 1 64.69 122 GLY A O 1
ATOM 963 N N . GLY A 1 123 ? -0.404 11.375 -17.422 1 51.47 123 GLY A N 1
ATOM 964 C CA . GLY A 1 123 ? -0.065 12.75 -17.75 1 51.47 123 GLY A CA 1
ATOM 965 C C . GLY A 1 123 ? 0.189 12.977 -19.219 1 51.47 123 GLY A C 1
ATOM 966 O O . GLY A 1 123 ? 1.335 12.938 -19.672 1 51.47 123 GLY A O 1
ATOM 967 N N . GLY A 1 124 ? -0.551 12.328 -19.922 1 44.25 124 GLY A N 1
ATOM 968 C CA . GLY A 1 124 ? -0.421 12.758 -21.297 1 44.25 124 GLY A CA 1
ATOM 969 C C . GLY A 1 124 ? -0.265 14.258 -21.438 1 44.25 124 GLY A C 1
ATOM 970 O O . GLY A 1 124 ? -1.203 15.016 -21.172 1 44.25 124 GLY A O 1
ATOM 971 N N . GLN A 1 125 ? 0.698 14.805 -21.109 1 44.22 125 GLN A N 1
ATOM 972 C CA . GLN A 1 125 ? 0.908 16 -21.938 1 44.22 125 GLN A CA 1
ATOM 973 C C . GLN A 1 125 ? 0.563 15.727 -23.391 1 44.22 125 GLN A C 1
ATOM 975 O O . GLN A 1 125 ? 1.159 14.859 -24.031 1 44.22 125 GLN A O 1
ATOM 980 N N . ARG A 1 126 ? -0.684 15.914 -23.797 1 39.28 126 ARG A N 1
ATOM 981 C CA . ARG A 1 126 ? -0.897 16.016 -25.234 1 39.28 126 ARG A CA 1
ATOM 982 C C . ARG A 1 126 ? 0.258 16.75 -25.906 1 39.28 126 ARG A C 1
ATOM 984 O O . ARG A 1 126 ? 0.574 17.891 -25.547 1 39.28 126 ARG A O 1
ATOM 991 N N . PRO A 1 127 ? 1.134 16.062 -26.516 1 44.75 127 PRO A N 1
ATOM 992 C CA . PRO A 1 127 ? 2.002 16.906 -27.344 1 44.75 127 PRO A CA 1
ATOM 993 C C . PRO A 1 127 ? 1.232 18 -28.094 1 44.75 127 PRO A C 1
ATOM 995 O O . PRO A 1 127 ? 0.218 17.719 -28.734 1 44.75 127 PRO A O 1
ATOM 998 N N . THR A 1 128 ? 1.198 19.172 -27.547 1 40.06 128 THR A N 1
ATOM 999 C CA . THR A 1 128 ? 0.736 20.266 -28.391 1 40.06 128 THR A CA 1
ATOM 1000 C C . THR A 1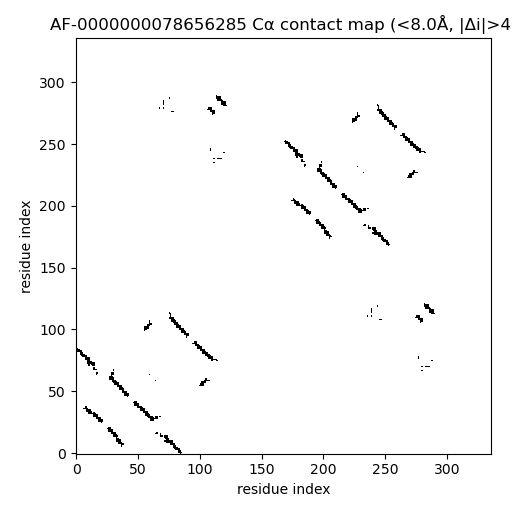 128 ? 1.305 20.141 -29.797 1 40.06 128 THR A C 1
ATOM 1002 O O . THR A 1 128 ? 2.502 20.328 -30.016 1 40.06 128 THR A O 1
ATOM 1005 N N . ASN A 1 129 ? 0.818 19.172 -30.516 1 41.22 129 ASN A N 1
ATOM 1006 C CA . ASN A 1 129 ? 1.038 19.359 -31.953 1 41.22 129 ASN A CA 1
ATOM 1007 C C . ASN A 1 129 ? 0.745 20.797 -32.375 1 41.22 129 ASN A C 1
ATOM 1009 O O . ASN A 1 129 ? -0.417 21.172 -32.531 1 41.22 129 ASN A O 1
ATOM 1013 N N . GLN A 1 130 ? 1.595 21.766 -32.031 1 38.16 130 GLN A N 1
ATOM 1014 C CA . GLN A 1 130 ? 1.535 23.016 -32.781 1 38.16 130 GLN A CA 1
ATOM 1015 C C . GLN A 1 130 ? 1.698 22.797 -34.281 1 38.16 130 GLN A C 1
ATOM 1017 O O . GLN A 1 130 ? 2.744 22.312 -34.719 1 38.16 130 GLN A O 1
ATOM 1022 N N . PRO A 1 131 ? 0.6 22.531 -34.938 1 41.44 131 PRO A N 1
ATOM 1023 C CA . PRO A 1 131 ? 0.755 22.562 -36.406 1 41.44 131 PRO A CA 1
ATOM 1024 C C . PRO A 1 131 ? 1.596 23.75 -36.875 1 41.44 131 PRO A C 1
ATOM 1026 O O . PRO A 1 131 ? 1.279 24.891 -36.562 1 41.44 131 PRO A O 1
ATOM 1029 N N . GLN A 1 132 ? 2.9 23.594 -36.906 1 38.31 132 GLN A N 1
ATOM 1030 C CA . GLN A 1 132 ? 3.711 24.547 -37.656 1 38.31 132 GLN A CA 1
ATOM 1031 C C . GLN A 1 132 ? 3.051 24.922 -38.969 1 38.31 132 GLN A C 1
ATOM 1033 O O . GLN A 1 132 ? 3.031 24.125 -39.906 1 38.31 132 GLN A O 1
ATOM 1038 N N . GLY A 1 133 ? 1.884 25.547 -38.906 1 36.25 133 GLY A N 1
ATOM 1039 C CA . GLY A 1 133 ? 1.352 26.141 -40.125 1 36.25 133 GLY A CA 1
ATOM 1040 C C . GLY A 1 133 ? 2.4 26.891 -40.938 1 36.25 133 GLY A C 1
ATOM 1041 O O . GLY A 1 133 ? 2.988 27.859 -40.438 1 36.25 133 GLY A O 1
ATOM 1042 N N . GLN A 1 134 ? 3.16 26.125 -41.719 1 33.12 134 GLN A N 1
ATOM 1043 C CA . GLN A 1 134 ? 3.918 26.719 -42.812 1 33.12 134 GLN A CA 1
ATOM 1044 C C . GLN A 1 134 ? 3.111 27.812 -43.5 1 33.12 134 GLN A C 1
ATOM 1046 O O . GLN A 1 134 ? 2.002 27.562 -44 1 33.12 134 GLN A O 1
ATOM 1051 N N . ALA A 1 135 ? 3.297 29 -43.062 1 34.31 135 ALA A N 1
ATOM 1052 C CA . ALA A 1 135 ? 2.857 30.219 -43.75 1 34.31 135 ALA A CA 1
ATOM 1053 C C . ALA A 1 135 ? 3.141 30.125 -45.25 1 34.31 135 ALA A C 1
ATOM 1055 O O . ALA A 1 135 ? 4.293 30.234 -45.656 1 34.31 135 ALA A O 1
ATOM 1056 N N . ARG A 1 136 ? 2.488 29.016 -45.906 1 27.36 136 ARG A N 1
ATOM 1057 C CA . ARG A 1 136 ? 2.648 29.062 -47.375 1 27.36 136 ARG A CA 1
ATOM 1058 C C . ARG A 1 136 ? 2.268 30.422 -47.938 1 27.36 136 ARG A C 1
ATOM 1060 O O . ARG A 1 136 ? 1.186 30.938 -47.625 1 27.36 136 ARG A O 1
ATOM 1067 N N . GLY A 1 137 ? 3.234 31.25 -48.062 1 32.81 137 GLY A N 1
ATOM 1068 C CA . GLY A 1 137 ? 3.201 32.469 -48.875 1 32.81 137 GLY A CA 1
ATOM 1069 C C . GLY A 1 137 ? 2.459 32.281 -50.188 1 32.81 137 GLY A C 1
ATOM 1070 O O . GLY A 1 137 ? 3.057 31.938 -51.188 1 32.81 137 GLY A O 1
ATOM 1071 N N . GLN A 1 138 ? 1.216 31.625 -50.094 1 26.89 138 GLN A N 1
ATOM 1072 C CA . GLN A 1 138 ? 0.526 31.5 -51.344 1 26.89 138 GLN A CA 1
ATOM 1073 C C . GLN A 1 138 ? 0.284 32.875 -52 1 26.89 138 GLN A C 1
ATOM 1075 O O . GLN A 1 138 ? -0.409 33.719 -51.406 1 26.89 138 GLN A O 1
ATOM 1080 N N . THR A 1 139 ? 1.149 33.25 -52.719 1 28.05 139 THR A N 1
ATOM 1081 C CA . THR A 1 139 ? 0.967 34.344 -53.656 1 28.05 139 THR A CA 1
ATOM 1082 C C . THR A 1 139 ? -0.292 34.125 -54.5 1 28.05 139 THR A C 1
ATOM 1084 O O . THR A 1 139 ? -0.574 34.906 -55.406 1 28.05 139 THR A O 1
ATOM 1087 N N . ASN A 1 140 ? -0.984 32.875 -54.375 1 24.53 140 ASN A N 1
ATOM 1088 C CA . ASN A 1 140 ? -1.642 32.625 -55.656 1 24.53 140 ASN A CA 1
ATOM 1089 C C . ASN A 1 140 ? -2.711 33.656 -55.969 1 24.53 140 ASN A C 1
ATOM 1091 O O . ASN A 1 140 ? -3.375 34.156 -55.031 1 24.53 140 ASN A O 1
ATOM 1095 N N . GLY A 1 141 ? -2.742 34.094 -57.219 1 26.17 141 GLY A N 1
ATOM 1096 C CA . GLY A 1 141 ? -3.471 35 -58.062 1 26.17 141 GLY A CA 1
ATOM 1097 C C . GLY A 1 141 ? -4.973 34.781 -58.031 1 26.17 141 GLY A C 1
ATOM 1098 O O . GLY A 1 141 ? -5.59 34.844 -56.969 1 26.17 141 GLY A O 1
ATOM 1099 N N . GLY A 1 142 ? -5.535 34.125 -59.156 1 25.11 142 GLY A N 1
ATOM 1100 C CA . GLY A 1 142 ? -6.559 34.625 -60.062 1 25.11 142 GLY A CA 1
ATOM 1101 C C . GLY A 1 142 ? -7.969 34.312 -59.594 1 25.11 142 GLY A C 1
ATOM 1102 O O . GLY A 1 142 ? -8.156 33.656 -58.594 1 25.11 142 GLY A O 1
ATOM 1103 N N . GLN A 1 143 ? -8.914 33.656 -60.562 1 22.53 143 GLN A N 1
ATOM 1104 C CA . GLN A 1 143 ? -10.219 33.969 -61.125 1 22.53 143 GLN A CA 1
ATOM 1105 C C . GLN A 1 143 ? -11.336 33.312 -60.344 1 22.53 143 GLN A C 1
ATOM 1107 O O . GLN A 1 143 ? -11.117 32.281 -59.688 1 22.53 143 GLN A O 1
ATOM 1112 N N . ALA A 1 144 ? -12.562 33.875 -60.375 1 25.86 144 ALA A N 1
ATOM 1113 C CA . ALA A 1 144 ? -13.883 34.062 -59.781 1 25.86 144 ALA A CA 1
ATOM 1114 C C . ALA A 1 144 ? -14.758 32.844 -59.969 1 25.86 144 ALA A C 1
ATOM 1116 O O . ALA A 1 144 ? -15.961 32.875 -59.688 1 25.86 144 ALA A O 1
ATOM 1117 N N . GLN A 1 145 ? -14.195 31.531 -60.281 1 21.55 145 GLN A N 1
ATOM 1118 C CA . GLN A 1 145 ? -15.25 30.781 -60.969 1 21.55 145 GLN A CA 1
ATOM 1119 C C . GLN A 1 145 ? -16.438 30.547 -60.031 1 21.55 145 GLN A C 1
ATOM 1121 O O . GLN A 1 145 ? -16.266 30.422 -58.812 1 21.55 145 GLN A O 1
ATOM 1126 N N . ASN A 1 146 ? -17.688 30.406 -60.594 1 27.84 146 ASN A N 1
ATOM 1127 C CA . ASN A 1 146 ? -19.141 30.469 -60.5 1 27.84 146 ASN A CA 1
ATOM 1128 C C . ASN A 1 146 ? -19.688 29.234 -59.781 1 27.84 146 ASN A C 1
ATOM 1130 O O . ASN A 1 146 ? -19.766 28.156 -60.375 1 27.84 146 ASN A O 1
ATOM 1134 N N . ALA A 1 147 ? -19.297 28.797 -58.625 1 24.94 147 ALA A N 1
ATOM 1135 C CA . ALA A 1 147 ? -19.734 27.5 -58.094 1 24.94 147 ALA A CA 1
ATOM 1136 C C . ALA A 1 147 ? -21.25 27.438 -57.969 1 24.94 147 ALA A C 1
ATOM 1138 O O . ALA A 1 147 ? -21.859 28.328 -57.375 1 24.94 147 ALA A O 1
ATOM 1139 N N . PRO A 1 148 ? -21.812 26.5 -58.656 1 28.52 148 PRO A N 1
ATOM 1140 C CA . PRO A 1 148 ? -23.25 26.281 -58.875 1 28.52 148 PRO A CA 1
ATOM 1141 C C . PRO A 1 148 ? -23.969 25.922 -57.562 1 28.52 148 PRO A C 1
ATOM 1143 O O . PRO A 1 148 ? -23.375 25.281 -56.688 1 28.52 148 PRO A O 1
ATOM 1146 N N . GLN A 1 149 ? -24.953 26.672 -57.125 1 26.36 149 GLN A N 1
ATOM 1147 C CA . GLN A 1 149 ? -25.812 26.672 -55.938 1 26.36 149 GLN A CA 1
ATOM 1148 C C . GLN A 1 149 ? -26.609 25.375 -55.844 1 26.36 149 GLN A C 1
ATOM 1150 O O . GLN A 1 149 ? -27.266 24.984 -56.812 1 26.36 149 GLN A O 1
ATOM 1155 N N . PRO A 1 150 ? -26.141 24.391 -55.062 1 25.84 150 PRO A N 1
ATOM 1156 C CA . PRO A 1 150 ? -26.844 23.109 -54.938 1 25.84 150 PRO A CA 1
ATOM 1157 C C . PRO A 1 150 ? -28.312 23.281 -54.594 1 25.84 150 PRO A C 1
ATOM 1159 O O . PRO A 1 150 ? -28.703 24.25 -53.938 1 25.84 150 PRO A O 1
ATOM 1162 N N . SER A 1 151 ? -29.203 22.625 -55.375 1 29.27 151 SER A N 1
ATOM 1163 C CA . SER A 1 151 ? -30.656 22.562 -55.469 1 29.27 151 SER A CA 1
ATOM 1164 C C . SER A 1 151 ? -31.266 22.031 -54.188 1 29.27 151 SER A C 1
ATOM 1166 O O . SER A 1 151 ? -30.672 21.188 -53.5 1 29.27 151 SER A O 1
ATOM 1168 N N . PRO A 1 152 ? -32.281 22.688 -53.625 1 27.25 152 PRO A N 1
ATOM 1169 C CA . PRO A 1 152 ? -33.125 22.531 -52.438 1 27.25 152 PRO A CA 1
ATOM 1170 C C . PRO A 1 152 ? -33.812 21.188 -52.375 1 27.25 152 PRO A C 1
ATOM 1172 O O . PRO A 1 152 ? -34.656 20.859 -53.219 1 27.25 152 PRO A O 1
ATOM 1175 N N . GLU A 1 153 ? -33.094 19.984 -52.219 1 26.44 153 GLU A N 1
ATOM 1176 C CA . GLU A 1 153 ? -33.75 18.688 -52.188 1 26.44 153 GLU A CA 1
ATOM 1177 C C . GLU A 1 153 ? -35.031 18.734 -51.312 1 26.44 153 GLU A C 1
ATOM 1179 O O . GLU A 1 153 ? -35.031 19.359 -50.25 1 26.44 153 GLU A O 1
ATOM 1184 N N . GLU A 1 154 ? -36.156 18.172 -51.844 1 24.8 154 GLU A N 1
ATOM 1185 C CA . GLU A 1 154 ? -37.594 17.938 -51.688 1 24.8 154 GLU A CA 1
ATOM 1186 C C . GLU A 1 154 ? -37.875 17.141 -50.438 1 24.8 154 GLU A C 1
ATOM 1188 O O . GLU A 1 154 ? -37.25 16.109 -50.188 1 24.8 154 GLU A O 1
ATOM 1193 N N . MET A 1 155 ? -38.562 17.672 -49.406 1 23.23 155 MET A N 1
ATOM 1194 C CA . MET A 1 155 ? -39.219 17.328 -48.156 1 23.23 155 MET A CA 1
ATOM 1195 C C . MET A 1 155 ? -40.188 16.188 -48.344 1 23.23 155 MET A C 1
ATOM 1197 O O . MET A 1 155 ? -41.312 16.391 -48.812 1 23.23 155 MET A O 1
ATOM 1201 N N . ARG A 1 156 ? -39.906 14.984 -48.938 1 24.92 156 ARG A N 1
ATOM 1202 C CA . ARG A 1 156 ? -40.938 13.984 -49.188 1 24.92 156 ARG A CA 1
ATOM 1203 C C . ARG A 1 156 ? -41.656 13.617 -47.906 1 24.92 156 ARG A C 1
ATOM 1205 O O . ARG A 1 156 ? -41.031 13.281 -46.906 1 24.92 156 ARG A O 1
ATOM 1212 N N . HIS A 1 157 ? -42.969 13.953 -47.844 1 24.36 157 HIS A N 1
ATOM 1213 C CA . HIS A 1 157 ? -44.125 13.852 -46.969 1 24.36 157 HIS A CA 1
ATOM 1214 C C . HIS A 1 157 ? -44.531 12.391 -46.75 1 24.36 157 HIS A C 1
ATOM 1216 O O . HIS A 1 157 ? -45.094 11.758 -47.625 1 24.36 157 HIS A O 1
ATOM 1222 N N . TYR A 1 158 ? -43.812 11.477 -46.094 1 23.2 158 TYR A N 1
ATOM 1223 C CA . TYR A 1 158 ? -44.062 10.047 -45.969 1 23.2 158 TYR A CA 1
ATOM 1224 C C . TYR A 1 158 ? -45.375 9.789 -45.219 1 23.2 158 TYR A C 1
ATOM 1226 O O . TYR A 1 158 ? -45.656 8.648 -44.875 1 23.2 158 TYR A O 1
ATOM 1234 N N . GLY A 1 159 ? -46.062 10.609 -44.469 1 27.48 159 GLY A N 1
ATOM 1235 C CA . GLY A 1 159 ? -46.938 10.008 -43.5 1 27.48 159 GLY A CA 1
ATOM 1236 C C . GLY A 1 159 ? -48.125 9.289 -44.125 1 27.48 159 GLY A C 1
ATOM 1237 O O . GLY A 1 159 ? -49 9.922 -44.719 1 27.48 159 GLY A O 1
ATOM 1238 N N . GLU A 1 160 ? -48 8.016 -44.656 1 27.48 160 GLU A N 1
ATOM 1239 C CA . GLU A 1 160 ? -48.969 7.051 -45.125 1 27.48 160 GLU A CA 1
ATOM 1240 C C . GLU A 1 160 ? -50.125 6.867 -44.125 1 27.48 160 GLU A C 1
ATOM 1242 O O . GLU A 1 160 ? -49.938 7.145 -42.938 1 27.48 160 GLU A O 1
ATOM 1247 N N . GLY A 1 161 ? -51.312 6.32 -44.562 1 28.73 161 GLY A N 1
ATOM 1248 C CA . GLY A 1 161 ? -52.75 6.125 -44.469 1 28.73 161 GLY A CA 1
ATOM 1249 C C . GLY A 1 161 ? -53.156 5.121 -43.406 1 28.73 161 GLY A C 1
ATOM 1250 O O . GLY A 1 161 ? -52.406 4.199 -43.094 1 28.73 161 GLY A O 1
ATOM 1251 N N . PHE A 1 162 ? -54.094 5.348 -42.469 1 29.95 162 PHE A N 1
ATOM 1252 C CA . PHE A 1 162 ? -54.812 4.949 -41.25 1 29.95 162 PHE A CA 1
ATOM 1253 C C . PHE A 1 162 ? -55.688 3.734 -41.531 1 29.95 162 PHE A C 1
ATOM 1255 O O . PHE A 1 162 ? -56.531 3.389 -40.719 1 29.95 162 PHE A O 1
ATOM 1262 N N . ASP A 1 163 ? -55.625 2.867 -42.594 1 30.78 163 ASP A N 1
ATOM 1263 C CA . ASP A 1 163 ? -56.812 2.074 -42.781 1 30.78 163 ASP A CA 1
ATOM 1264 C C . ASP A 1 163 ? -57.031 1.087 -41.656 1 30.78 163 ASP A C 1
ATOM 1266 O O . ASP A 1 163 ? -56.094 0.405 -41.25 1 30.78 163 ASP A O 1
ATOM 1270 N N . ASP A 1 164 ? -58.188 0.942 -40.875 1 32.81 164 ASP A N 1
ATOM 1271 C CA . ASP A 1 164 ? -58.906 0.393 -39.75 1 32.81 164 ASP A CA 1
ATOM 1272 C C . ASP A 1 164 ? -59.125 -1.111 -39.906 1 32.81 164 ASP A C 1
ATOM 1274 O O . ASP A 1 164 ? -59.75 -1.745 -39.062 1 32.81 164 ASP A O 1
ATOM 1278 N N . ASP A 1 165 ? -58.875 -1.929 -40.906 1 34.62 165 ASP A N 1
ATOM 1279 C CA . ASP A 1 165 ? -59.75 -3.076 -41.062 1 34.62 165 ASP A CA 1
ATOM 1280 C C . ASP A 1 165 ? -59.438 -4.148 -40 1 34.62 165 ASP A C 1
ATOM 1282 O O . ASP A 1 165 ? -58.406 -4.816 -40.125 1 34.62 165 ASP A O 1
ATOM 1286 N N . ILE A 1 166 ? -59.594 -3.869 -38.75 1 31.69 166 ILE A N 1
ATOM 1287 C CA . ILE A 1 166 ? -59.406 -4.906 -37.719 1 31.69 166 ILE A CA 1
ATOM 1288 C C . ILE A 1 166 ? -60.406 -6.051 -38 1 31.69 166 ILE A C 1
ATOM 1290 O O . ILE A 1 166 ? -61.625 -5.863 -37.969 1 31.69 166 ILE A O 1
ATOM 1294 N N . PRO A 1 167 ? -60 -6.91 -38.906 1 29.34 167 PRO A N 1
ATOM 1295 C CA . PRO A 1 167 ? -60.812 -8.094 -39.156 1 29.34 167 PRO A CA 1
ATOM 1296 C C . PRO A 1 167 ? -61.25 -8.789 -37.875 1 29.34 167 PRO A C 1
ATOM 1298 O O . PRO A 1 167 ? -60.75 -8.484 -36.781 1 29.34 167 PRO A O 1
ATOM 1301 N N . LEU A 1 168 ? -61.406 -10.32 -37.781 1 25.3 168 LEU A N 1
ATOM 1302 C CA . LEU A 1 168 ? -62.156 -11.234 -36.938 1 25.3 168 LEU A CA 1
ATOM 1303 C C . LEU A 1 168 ? -61.688 -11.148 -35.469 1 25.3 168 LEU A C 1
ATOM 1305 O O . LEU A 1 168 ? -60.5 -10.953 -35.219 1 25.3 168 LEU A O 1
ATOM 1309 N N . MET B 1 1 ? -8.461 8.539 21.25 1 77.62 1 MET B N 1
ATOM 1310 C CA . MET B 1 1 ? -8.055 7.207 20.828 1 77.62 1 MET B CA 1
ATOM 1311 C C . MET B 1 1 ? -8.617 6.895 19.438 1 77.62 1 MET B C 1
ATOM 1313 O O . MET B 1 1 ? -9.75 7.266 19.125 1 77.62 1 MET B O 1
ATOM 1317 N N . GLY B 1 2 ? -8.016 7.004 18.234 1 87.62 2 GLY B N 1
ATOM 1318 C CA . GLY B 1 2 ? -8.5 6.871 16.859 1 87.62 2 GLY B CA 1
ATOM 1319 C C . GLY B 1 2 ? -8.852 5.445 16.5 1 87.62 2 GLY B C 1
ATOM 1320 O O . GLY B 1 2 ? -8.586 4.516 17.266 1 87.62 2 GLY B O 1
ATOM 1321 N N . THR B 1 3 ? -9.695 5.289 15.547 1 93.5 3 THR B N 1
ATOM 1322 C CA . THR B 1 3 ? -10.102 4 15 1 93.5 3 THR B CA 1
ATOM 1323 C C . THR B 1 3 ? -9.094 3.508 13.969 1 93.5 3 THR B C 1
ATOM 1325 O O . THR B 1 3 ? -8.758 4.234 13.031 1 93.5 3 THR B O 1
ATOM 1328 N N . PRO B 1 4 ? -8.602 2.26 14.211 1 95.06 4 PRO B N 1
ATOM 1329 C CA . PRO B 1 4 ? -7.699 1.747 13.172 1 95.06 4 PRO B CA 1
ATOM 1330 C C . PRO B 1 4 ? -8.375 1.617 11.812 1 95.06 4 PRO B C 1
ATOM 1332 O O . PRO B 1 4 ? -9.547 1.237 11.734 1 95.06 4 PRO B O 1
ATOM 1335 N N . VAL B 1 5 ? -7.66 1.967 10.766 1 95.12 5 VAL B N 1
ATOM 1336 C CA . VAL B 1 5 ? -8.258 1.922 9.438 1 95.12 5 VAL B CA 1
ATOM 1337 C C . VAL B 1 5 ? -7.23 1.426 8.422 1 95.12 5 VAL B C 1
ATOM 1339 O O . VAL B 1 5 ? -6.027 1.605 8.617 1 95.12 5 VAL B O 1
ATOM 1342 N N . VAL B 1 6 ? -7.707 0.702 7.406 1 96.69 6 VAL B N 1
ATOM 1343 C CA . VAL B 1 6 ? -7.055 0.424 6.129 1 96.69 6 VAL B CA 1
ATOM 1344 C C . VAL B 1 6 ? -7.961 0.858 4.98 1 96.69 6 VAL B C 1
ATOM 1346 O O . VAL B 1 6 ? -8.867 0.121 4.582 1 96.69 6 VAL B O 1
ATOM 1349 N N . TRP B 1 7 ? -7.703 2.068 4.461 1 95.56 7 TRP B N 1
ATOM 1350 C CA . TRP B 1 7 ? -8.594 2.66 3.467 1 95.56 7 TRP B CA 1
ATOM 1351 C C . TRP B 1 7 ? -7.855 2.883 2.148 1 95.56 7 TRP B C 1
ATOM 1353 O O . TRP B 1 7 ? -6.641 3.088 2.133 1 95.56 7 TRP B O 1
ATOM 1363 N N . GLU B 1 8 ? -8.602 2.807 1.135 1 95.94 8 GLU B N 1
ATOM 1364 C CA . GLU B 1 8 ? -8.086 3.15 -0.186 1 95.94 8 GLU B CA 1
ATOM 1365 C C . GLU B 1 8 ? -8.711 4.441 -0.708 1 95.94 8 GLU B C 1
ATOM 1367 O O . GLU B 1 8 ? -9.875 4.723 -0.438 1 95.94 8 GLU B O 1
ATOM 1372 N N . GLY B 1 9 ? -7.961 5.168 -1.422 1 95.94 9 GLY B N 1
ATOM 1373 C CA . GLY B 1 9 ? -8.453 6.398 -2.018 1 95.94 9 GLY B CA 1
ATOM 1374 C C . GLY B 1 9 ? -7.5 6.992 -3.037 1 95.94 9 GLY B C 1
ATOM 1375 O O . GLY B 1 9 ? -6.488 6.375 -3.379 1 95.94 9 GLY B O 1
ATOM 1376 N N . ASN B 1 10 ? -7.887 8.148 -3.547 1 95.5 10 ASN B N 1
ATOM 1377 C CA . ASN B 1 10 ? -7.09 8.875 -4.527 1 95.5 10 ASN B CA 1
ATOM 1378 C C . ASN B 1 10 ? -6.57 10.195 -3.961 1 95.5 10 ASN B C 1
ATOM 1380 O O . ASN B 1 10 ? -7.309 10.914 -3.281 1 95.5 10 ASN B O 1
ATOM 1384 N N . VAL B 1 11 ? -5.371 10.43 -4.242 1 97.06 11 VAL B N 1
ATOM 1385 C CA . VAL B 1 11 ? -4.773 11.695 -3.82 1 97.06 11 VAL B CA 1
ATOM 1386 C C . VAL B 1 11 ? -5.41 12.852 -4.582 1 97.06 11 VAL B C 1
ATOM 1388 O O . VAL B 1 11 ? -5.504 12.812 -5.812 1 97.06 11 VAL B O 1
ATOM 1391 N N . GLY B 1 12 ? -5.836 13.82 -3.895 1 95.69 12 GLY B N 1
ATOM 1392 C CA . GLY B 1 12 ? -6.586 14.914 -4.488 1 95.69 12 GLY B CA 1
ATOM 1393 C C . GLY B 1 12 ? -5.715 16.094 -4.863 1 95.69 12 GLY B C 1
ATOM 1394 O O . GLY B 1 12 ? -6.078 16.891 -5.734 1 95.69 12 GLY B O 1
ATOM 1395 N N . ASN B 1 13 ? -4.719 16.406 -4.137 1 91.5 13 ASN B N 1
ATOM 1396 C CA . ASN B 1 13 ? -3.811 17.531 -4.383 1 91.5 13 ASN B CA 1
ATOM 1397 C C . ASN B 1 13 ? -2.355 17.125 -4.172 1 91.5 13 ASN B C 1
ATOM 1399 O O . ASN B 1 13 ? -2.07 15.992 -3.783 1 91.5 13 ASN B O 1
ATOM 1403 N N . ALA B 1 14 ? -1.588 18.062 -4.582 1 87.62 14 ALA B N 1
ATOM 1404 C CA . ALA B 1 14 ? -0.166 17.797 -4.387 1 87.62 14 ALA B CA 1
ATOM 1405 C C . ALA B 1 14 ? 0.147 17.516 -2.92 1 87.62 14 ALA B C 1
ATOM 1407 O O . ALA B 1 14 ? -0.406 18.172 -2.029 1 87.62 14 ALA B O 1
ATOM 1408 N N . ALA B 1 15 ? 1.005 16.641 -2.721 1 95.81 15 ALA B N 1
ATOM 1409 C CA . ALA B 1 15 ? 1.458 16.281 -1.379 1 95.81 15 ALA B CA 1
ATOM 1410 C C . ALA B 1 15 ? 2.225 17.438 -0.737 1 95.81 15 ALA B C 1
ATOM 1412 O O . ALA B 1 15 ? 2.965 18.156 -1.416 1 95.81 15 ALA B O 1
ATOM 1413 N N . GLU B 1 16 ? 2.014 17.625 0.543 1 96.62 16 GLU B N 1
ATOM 1414 C CA . GLU B 1 16 ? 2.688 18.703 1.275 1 96.62 16 GLU B CA 1
ATOM 1415 C C . GLU B 1 16 ? 3.605 18.125 2.355 1 96.62 16 GLU B C 1
ATOM 1417 O O . GLU B 1 16 ? 3.238 17.188 3.061 1 96.62 16 GLU B O 1
ATOM 1422 N N . HIS B 1 17 ? 4.777 18.75 2.418 1 97.31 17 HIS B N 1
ATOM 1423 C CA . HIS B 1 17 ? 5.695 18.438 3.508 1 97.31 17 HIS B CA 1
ATOM 1424 C C . HIS B 1 17 ? 5.75 19.578 4.523 1 97.31 17 HIS B C 1
ATOM 1426 O O . HIS B 1 17 ? 5.809 20.75 4.141 1 97.31 17 HIS B O 1
ATOM 1432 N N . ARG B 1 18 ? 5.648 19.219 5.723 1 96.69 18 ARG B N 1
ATOM 1433 C CA . ARG B 1 18 ? 5.797 20.188 6.801 1 96.69 18 ARG B CA 1
ATOM 1434 C C . ARG B 1 18 ? 6.871 19.75 7.789 1 96.69 18 ARG B C 1
ATOM 1436 O O . ARG B 1 18 ? 7 18.562 8.086 1 96.69 18 ARG B O 1
ATOM 1443 N N . SER B 1 19 ? 7.559 20.672 8.242 1 95.31 19 SER B N 1
ATOM 1444 C CA . SER B 1 19 ? 8.562 20.438 9.273 1 95.31 19 SER B CA 1
ATOM 1445 C C . SER B 1 19 ? 8.227 21.188 10.562 1 95.31 19 SER B C 1
ATOM 1447 O O . SER B 1 19 ? 7.793 22.344 10.516 1 95.31 19 SER B O 1
ATOM 1449 N N . PHE B 1 20 ? 8.438 20.516 11.641 1 94.31 20 PHE B N 1
ATOM 1450 C CA . PHE B 1 20 ? 8.148 21.109 12.945 1 94.31 20 PHE B CA 1
ATOM 1451 C C . PHE B 1 20 ? 9.375 21.062 13.844 1 94.31 20 PHE B C 1
ATOM 1453 O O . PHE B 1 20 ? 10.023 20.016 13.961 1 94.31 20 PHE B O 1
ATOM 1460 N N . PRO B 1 21 ? 9.625 22.188 14.398 1 92.44 21 PRO B N 1
ATOM 1461 C CA . PRO B 1 21 ? 10.766 22.188 15.312 1 92.44 21 PRO B CA 1
ATOM 1462 C C . PRO B 1 21 ? 10.562 21.281 16.516 1 92.44 21 PRO B C 1
ATOM 1464 O O . PRO B 1 21 ? 9.43 21.094 16.969 1 92.44 21 PRO B O 1
ATOM 1467 N N . ASN B 1 22 ? 11.617 20.672 16.875 1 90.31 22 ASN B N 1
ATOM 1468 C CA . ASN B 1 22 ? 11.609 19.797 18.047 1 90.31 22 ASN B CA 1
ATOM 1469 C C . ASN B 1 22 ? 12.727 20.156 19.016 1 90.31 22 ASN B C 1
ATOM 1471 O O . ASN B 1 22 ? 13.594 19.328 19.312 1 90.31 22 ASN B O 1
ATOM 1475 N N . GLY B 1 23 ? 12.672 21.484 19.484 1 87.69 23 GLY B N 1
ATOM 1476 C CA . GLY B 1 23 ? 13.719 21.938 20.375 1 87.69 23 GLY B CA 1
ATOM 1477 C C . GLY B 1 23 ? 15.109 21.766 19.797 1 87.69 23 GLY B C 1
ATOM 1478 O O . GLY B 1 23 ? 15.391 22.203 18.672 1 87.69 23 GLY B O 1
ATOM 1479 N N . ASN B 1 24 ? 16 21.094 20.562 1 81.94 24 ASN B N 1
ATOM 1480 C CA . ASN B 1 24 ? 17.391 20.859 20.141 1 81.94 24 ASN B CA 1
ATOM 1481 C C . ASN B 1 24 ? 17.531 19.516 19.422 1 81.94 24 ASN B C 1
ATOM 1483 O O . ASN B 1 24 ? 18.641 19.078 19.141 1 81.94 24 ASN B O 1
ATOM 1487 N N . LYS B 1 25 ? 16.469 18.969 19.172 1 88.06 25 LYS B N 1
ATOM 1488 C CA . LYS B 1 25 ? 16.516 17.688 18.484 1 88.06 25 LYS B CA 1
ATOM 1489 C C . LYS B 1 25 ? 16.188 17.859 17 1 88.06 25 LYS B C 1
ATOM 1491 O O . LYS B 1 25 ? 15.945 18.984 16.531 1 88.06 25 LYS B O 1
ATOM 1496 N N . ASP B 1 26 ? 16.359 16.875 16.219 1 88.81 26 ASP B N 1
ATOM 1497 C CA . ASP B 1 26 ? 16 16.906 14.805 1 88.81 26 ASP B CA 1
ATOM 1498 C C . ASP B 1 26 ? 14.523 17.25 14.609 1 88.81 26 ASP B C 1
ATOM 1500 O O . ASP B 1 26 ? 13.672 16.797 15.367 1 88.81 26 ASP B O 1
ATOM 1504 N N . PRO B 1 27 ? 14.281 18.047 13.727 1 92.5 27 PRO B N 1
ATOM 1505 C CA . PRO B 1 27 ? 12.891 18.438 13.477 1 92.5 27 PRO B CA 1
ATOM 1506 C C . PRO B 1 27 ? 12.008 17.25 13.117 1 92.5 27 PRO B C 1
ATOM 1508 O O . PRO B 1 27 ? 12.5 16.25 12.594 1 92.5 27 PRO B O 1
ATOM 1511 N N . ARG B 1 28 ? 10.75 17.312 13.453 1 95.12 28 ARG B N 1
ATOM 1512 C CA . ARG B 1 28 ? 9.758 16.344 13.016 1 95.12 28 ARG B CA 1
ATOM 1513 C C . ARG B 1 28 ? 9.203 16.688 11.641 1 95.12 28 ARG B C 1
ATOM 1515 O O . ARG B 1 28 ? 8.961 17.875 11.352 1 95.12 28 ARG B O 1
ATOM 1522 N N . HIS B 1 29 ? 9.109 15.672 10.852 1 97.06 29 HIS B N 1
ATOM 1523 C CA . HIS B 1 29 ? 8.617 15.867 9.492 1 97.06 29 HIS B CA 1
ATOM 1524 C C . HIS B 1 29 ? 7.258 15.195 9.297 1 97.06 29 HIS B C 1
ATOM 1526 O O . HIS B 1 29 ? 7.016 14.109 9.836 1 97.06 29 HIS B O 1
ATOM 1532 N N . MET B 1 30 ? 6.426 15.859 8.562 1 97.81 30 MET B N 1
ATOM 1533 C CA . MET B 1 30 ? 5.086 15.336 8.312 1 97.81 30 MET B CA 1
ATOM 1534 C C . MET B 1 30 ? 4.719 15.445 6.836 1 97.81 30 MET B C 1
ATOM 1536 O O . MET B 1 30 ? 4.934 16.5 6.219 1 97.81 30 MET B O 1
ATOM 1540 N N . LEU B 1 31 ? 4.266 14.328 6.277 1 98.19 31 LEU B N 1
ATOM 1541 C CA . LEU B 1 31 ? 3.623 14.32 4.969 1 98.19 31 LEU B CA 1
ATOM 1542 C C . LEU B 1 31 ? 2.115 14.5 5.105 1 98.19 31 LEU B C 1
ATOM 1544 O O . LEU B 1 31 ? 1.462 13.766 5.848 1 98.19 31 LEU B O 1
ATOM 1548 N N . ARG B 1 32 ? 1.586 15.469 4.418 1 98.12 32 ARG B N 1
ATOM 1549 C CA . ARG B 1 32 ? 0.143 15.68 4.402 1 98.12 32 ARG B CA 1
ATOM 1550 C C . ARG B 1 32 ? -0.433 15.445 3.012 1 98.12 32 ARG B C 1
ATOM 1552 O O . ARG B 1 32 ? 0.08 15.977 2.023 1 98.12 32 ARG B O 1
ATOM 1559 N N . LEU B 1 33 ? -1.409 14.648 2.953 1 98.12 33 LEU B N 1
ATOM 1560 C CA . LEU B 1 33 ? -2.172 14.391 1.735 1 98.12 33 LEU B CA 1
ATOM 1561 C C . LEU B 1 33 ? -3.658 14.648 1.962 1 98.12 33 LEU B C 1
ATOM 1563 O O . LEU B 1 33 ? -4.176 14.414 3.057 1 98.12 33 LEU B O 1
ATOM 1567 N N . ASN B 1 34 ? -4.297 15.18 1.016 1 97.56 34 ASN B N 1
ATOM 1568 C CA . ASN B 1 34 ? -5.754 15.133 0.937 1 97.56 34 ASN B CA 1
ATOM 1569 C C . ASN B 1 34 ? -6.227 13.969 0.066 1 97.56 34 ASN B C 1
ATOM 1571 O O . ASN B 1 34 ? -5.859 13.875 -1.106 1 97.56 34 ASN B O 1
ATOM 1575 N N . VAL B 1 35 ? -7.023 13.109 0.63 1 97.44 35 VAL B N 1
ATOM 1576 C CA . VAL B 1 35 ? -7.367 11.883 -0.076 1 97.44 35 VAL B CA 1
ATOM 1577 C C . VAL B 1 35 ? -8.883 11.734 -0.149 1 97.44 35 VAL B C 1
ATOM 1579 O O . VAL B 1 35 ? -9.586 11.961 0.84 1 97.44 35 VAL B O 1
ATOM 1582 N N . MET B 1 36 ? -9.344 11.422 -1.325 1 96.12 36 MET B N 1
ATOM 1583 C CA . MET B 1 36 ? -10.734 11.008 -1.5 1 96.12 36 MET B CA 1
ATOM 1584 C C . MET B 1 36 ? -10.883 9.508 -1.256 1 96.12 36 MET B C 1
ATOM 1586 O O . MET B 1 36 ? -10.508 8.695 -2.102 1 96.12 36 MET B O 1
ATOM 1590 N N . PHE B 1 37 ? -11.414 9.188 -0.078 1 94.56 37 PHE B N 1
ATOM 1591 C CA . PHE B 1 37 ? -11.641 7.773 0.219 1 94.56 37 PHE B CA 1
ATOM 1592 C C . PHE B 1 37 ? -12.969 7.309 -0.358 1 94.56 37 PHE B C 1
ATOM 1594 O O . PHE B 1 37 ? -14.016 7.891 -0.062 1 94.56 37 PHE B O 1
ATOM 1601 N N . ASP B 1 38 ? -12.852 6.43 -1.269 1 84.81 38 ASP B N 1
ATOM 1602 C CA . ASP B 1 38 ? -14.07 5.93 -1.897 1 84.81 38 ASP B CA 1
ATOM 1603 C C . ASP B 1 38 ? -14.102 4.406 -1.904 1 84.81 38 ASP B C 1
ATOM 1605 O O . ASP B 1 38 ? -13.07 3.758 -1.689 1 84.81 38 ASP B O 1
ATOM 1609 N N . ASN B 1 39 ? -15.258 3.877 -1.631 1 69.12 39 ASN B N 1
ATOM 1610 C CA . ASN B 1 39 ? -15.453 2.441 -1.812 1 69.12 39 ASN B CA 1
ATOM 1611 C C . ASN B 1 39 ? -16.125 2.127 -3.145 1 69.12 39 ASN B C 1
ATOM 1613 O O . ASN B 1 39 ? -17.219 2.617 -3.422 1 69.12 39 ASN B O 1
ATOM 1617 N N . SER B 1 40 ? -15.328 1.959 -4.102 1 59.41 40 SER B N 1
ATOM 1618 C CA . SER B 1 40 ? -16 1.645 -5.355 1 59.41 40 SER B CA 1
ATOM 1619 C C . SER B 1 40 ? -16.594 0.239 -5.328 1 59.41 40 SER B C 1
ATOM 1621 O O . SER B 1 40 ? -15.953 -0.701 -4.859 1 59.41 40 SER B O 1
ATOM 1623 N N . ILE B 1 41 ? -17.906 0.126 -5.262 1 56.62 41 ILE B N 1
ATOM 1624 C CA . ILE B 1 41 ? -18.594 -1.166 -5.32 1 56.62 41 ILE B CA 1
ATOM 1625 C C . ILE B 1 41 ? -18.906 -1.517 -6.773 1 56.62 41 ILE B C 1
ATOM 1627 O O . ILE B 1 41 ? -19.328 -0.654 -7.547 1 56.62 41 ILE B O 1
ATOM 1631 N N . PRO B 1 42 ? -18.484 -2.688 -7.055 1 59 42 PRO B N 1
ATOM 1632 C CA . PRO B 1 42 ? -18.875 -3.119 -8.398 1 59 42 PRO B CA 1
ATOM 1633 C C . PRO B 1 42 ? -20.359 -2.945 -8.672 1 59 42 PRO B C 1
ATOM 1635 O O . PRO B 1 42 ? -21.188 -3.195 -7.785 1 59 42 PRO B O 1
ATOM 1638 N N . ASP B 1 43 ? -20.688 -2.252 -9.656 1 57.72 43 ASP B N 1
ATOM 1639 C CA . ASP B 1 43 ? -22.094 -2.012 -9.977 1 57.72 43 ASP B CA 1
ATOM 1640 C C . ASP B 1 43 ? -22.734 -3.248 -10.602 1 57.72 43 ASP B C 1
ATOM 1642 O O . ASP B 1 43 ? -23.906 -3.221 -10.984 1 57.72 43 ASP B O 1
ATOM 1646 N N . GLY B 1 44 ? -22.156 -4.305 -10.484 1 56.12 44 GLY B N 1
ATOM 1647 C CA . GLY B 1 44 ? -22.734 -5.512 -11.062 1 56.12 44 GLY B CA 1
ATOM 1648 C C . GLY B 1 44 ? -22.672 -5.535 -12.578 1 56.12 44 GLY B C 1
ATOM 1649 O O . GLY B 1 44 ? -22.969 -6.559 -13.195 1 56.12 44 GLY B O 1
ATOM 1650 N N . GLN B 1 45 ? -22.562 -4.441 -13.203 1 53.12 45 GLN B N 1
ATOM 1651 C CA . GLN B 1 45 ? -22.562 -4.359 -14.656 1 53.12 45 GLN B CA 1
ATOM 1652 C C . GLN B 1 45 ? -21.172 -4.074 -15.195 1 53.12 45 GLN B C 1
ATOM 1654 O O . GLN B 1 45 ? -21.016 -3.488 -16.266 1 53.12 45 GLN B O 1
ATOM 1659 N N . GLY B 1 46 ? -20.203 -4.559 -14.516 1 53.78 46 GLY B N 1
ATOM 1660 C CA . GLY B 1 46 ? -18.844 -4.43 -15 1 53.78 46 GLY B CA 1
ATOM 1661 C C . GLY B 1 46 ? -18.203 -3.109 -14.625 1 53.78 46 GLY B C 1
ATOM 1662 O O . GLY B 1 46 ? -17.047 -2.857 -14.969 1 53.78 46 GLY B O 1
ATOM 1663 N N . GLY B 1 47 ? -19.031 -2.145 -14.141 1 54.78 47 GLY B N 1
ATOM 1664 C CA . GLY B 1 47 ? -18.531 -0.84 -13.734 1 54.78 47 GLY B CA 1
ATOM 1665 C C . GLY B 1 47 ? -18.469 -0.664 -12.234 1 54.78 47 GLY B C 1
ATOM 1666 O O . GLY B 1 47 ? -18.562 -1.64 -11.484 1 54.78 47 GLY B O 1
ATOM 1667 N N . TYR B 1 48 ? -17.781 0.258 -11.766 1 57.38 48 TYR B N 1
ATOM 1668 C CA . TYR B 1 48 ? -17.781 0.626 -10.352 1 57.38 48 TYR B CA 1
ATOM 1669 C C . TYR B 1 48 ? -18.672 1.833 -10.102 1 57.38 48 TYR B C 1
ATOM 1671 O O . TYR B 1 48 ? -18.781 2.725 -10.945 1 57.38 48 TYR B O 1
ATOM 1679 N N . LYS B 1 49 ? -19.797 1.597 -9.375 1 57.66 49 LYS B N 1
ATOM 1680 C CA . LYS B 1 49 ? -20.609 2.732 -8.953 1 57.66 49 LYS B CA 1
ATOM 1681 C C . LYS B 1 49 ? -20.031 3.396 -7.711 1 57.66 49 LYS B C 1
ATOM 1683 O O . LYS B 1 49 ? -19.609 2.713 -6.773 1 57.66 49 LYS B O 1
ATOM 1688 N N . ASP B 1 50 ? -19.656 4.617 -7.902 1 56.75 50 ASP B N 1
ATOM 1689 C CA . ASP B 1 50 ? -19.203 5.422 -6.77 1 56.75 50 ASP B CA 1
ATOM 1690 C C . ASP B 1 50 ? -20.328 5.621 -5.754 1 56.75 50 ASP B C 1
ATOM 1692 O O . ASP B 1 50 ? -21.359 6.223 -6.066 1 56.75 50 ASP B O 1
ATOM 1696 N N . ARG B 1 51 ? -20.484 4.699 -4.812 1 58.59 51 ARG B N 1
ATOM 1697 C CA . ARG B 1 51 ? -21.594 4.934 -3.887 1 58.59 51 ARG B CA 1
ATOM 1698 C C . ARG B 1 51 ? -21.172 5.859 -2.752 1 58.59 51 ARG B C 1
ATOM 1700 O O . ARG B 1 51 ? -21.531 5.641 -1.596 1 58.59 51 ARG B O 1
ATOM 1707 N N . GLY B 1 52 ? -20.312 6.918 -3.168 1 75.25 52 GLY B N 1
ATOM 1708 C CA . GLY B 1 52 ? -20.125 7.863 -2.08 1 75.25 52 GLY B CA 1
ATOM 1709 C C . GLY B 1 52 ? -18.734 7.82 -1.487 1 75.25 52 GLY B C 1
ATOM 1710 O O . GLY B 1 52 ? -18.047 6.805 -1.584 1 75.25 52 GLY B O 1
ATOM 1711 N N . GLY B 1 53 ? -18.078 8.852 -1.426 1 88 53 GLY B N 1
ATOM 1712 C CA . GLY B 1 53 ? -16.781 9.031 -0.791 1 88 53 GLY B CA 1
ATOM 1713 C C . GLY B 1 53 ? -16.688 10.32 0.006 1 88 53 GLY B C 1
ATOM 1714 O O . GLY B 1 53 ? -17.688 10.984 0.258 1 88 53 GLY B O 1
ATOM 1715 N N . PHE B 1 54 ? -15.672 10.344 0.698 1 91.62 54 PHE B N 1
ATOM 1716 C CA . PHE B 1 54 ? -15.43 11.555 1.469 1 91.62 54 PHE B CA 1
ATOM 1717 C C . PHE B 1 54 ? -13.961 11.953 1.424 1 91.62 54 PHE B C 1
ATOM 1719 O O . PHE B 1 54 ? -13.094 11.102 1.232 1 91.62 54 PHE B O 1
ATOM 1726 N N . TRP B 1 55 ? -13.773 13.227 1.598 1 94.56 55 TRP B N 1
ATOM 1727 C CA . TRP B 1 55 ? -12.414 13.766 1.685 1 94.56 55 TRP B CA 1
ATOM 1728 C C . TRP B 1 55 ? -11.914 13.742 3.125 1 94.56 55 TRP B C 1
ATOM 1730 O O . TRP B 1 55 ? -12.664 14.055 4.055 1 94.56 55 TRP B O 1
ATOM 1740 N N . ALA B 1 56 ? -10.656 13.414 3.244 1 96.44 56 ALA B N 1
ATOM 1741 C CA . ALA B 1 56 ? -10.008 13.547 4.547 1 96.44 56 ALA B CA 1
ATOM 1742 C C . ALA B 1 56 ? -8.523 13.867 4.391 1 96.44 56 ALA B C 1
ATOM 1744 O O . ALA B 1 56 ? -7.891 13.445 3.42 1 96.44 56 ALA B O 1
ATOM 1745 N N . ASN B 1 57 ? -8.047 14.531 5.383 1 96.75 57 ASN B N 1
ATOM 1746 C CA . ASN B 1 57 ? -6.605 14.734 5.449 1 96.75 57 ASN B CA 1
ATOM 1747 C C . ASN B 1 57 ? -5.891 13.516 6.023 1 96.75 57 ASN B C 1
ATOM 1749 O O . ASN B 1 57 ? -6.371 12.898 6.98 1 96.75 57 ASN B O 1
ATOM 1753 N N . VAL B 1 58 ? -4.805 13.188 5.395 1 98.19 58 VAL B N 1
ATOM 1754 C CA . VAL B 1 58 ? -3.914 12.133 5.883 1 98.19 58 VAL B CA 1
ATOM 1755 C C . VAL B 1 58 ? -2.594 12.75 6.34 1 98.19 58 VAL B C 1
ATOM 1757 O O . VAL B 1 58 ? -1.943 13.477 5.578 1 98.19 58 VAL B O 1
ATOM 1760 N N . GLU B 1 59 ? -2.258 12.477 7.547 1 98.12 59 GLU B N 1
ATOM 1761 C CA . GLU B 1 59 ? -0.992 12.945 8.102 1 98.12 59 GLU B CA 1
ATOM 1762 C C . GLU B 1 59 ? -0.064 11.781 8.422 1 98.12 59 GLU B C 1
ATOM 1764 O O . GLU B 1 59 ? -0.422 10.891 9.203 1 98.12 59 GLU B O 1
ATOM 1769 N N . TRP B 1 60 ? 1.082 11.797 7.824 1 98.44 60 TRP B N 1
ATOM 1770 C CA . TRP B 1 60 ? 2.078 10.758 8.055 1 98.44 60 TRP B CA 1
ATOM 1771 C C . TRP B 1 60 ? 3.375 11.352 8.586 1 98.44 60 TRP B C 1
ATOM 1773 O O . TRP B 1 60 ? 4.152 11.938 7.832 1 98.44 60 TRP B O 1
ATOM 1783 N N . TRP B 1 61 ? 3.551 11.203 9.859 1 97.38 61 TRP B N 1
ATOM 1784 C CA . TRP B 1 61 ? 4.785 11.625 10.516 1 97.38 61 TRP B CA 1
ATOM 1785 C C . TRP B 1 61 ? 5.914 10.641 10.25 1 97.38 61 TRP B C 1
ATOM 1787 O O . TRP B 1 61 ? 5.828 9.469 10.641 1 97.38 61 TRP B O 1
ATOM 1797 N N . HIS B 1 62 ? 6.863 11.125 9.523 1 95.94 62 HIS B N 1
ATOM 1798 C CA . HIS B 1 62 ? 7.984 10.281 9.125 1 95.94 62 HIS B CA 1
ATOM 1799 C C . HIS B 1 62 ? 9.219 11.109 8.805 1 95.94 62 HIS B C 1
ATOM 1801 O O . HIS B 1 62 ? 9.109 12.211 8.258 1 95.94 62 HIS B O 1
ATOM 1807 N N . GLN B 1 63 ? 10.367 10.531 9.094 1 94.25 63 GLN B N 1
ATOM 1808 C CA . GLN B 1 63 ? 11.617 11.242 8.852 1 94.25 63 GLN B CA 1
ATOM 1809 C C . GLN B 1 63 ? 11.82 11.516 7.367 1 94.25 63 GLN B C 1
ATOM 1811 O O . GLN B 1 63 ? 12.438 12.523 6.996 1 94.25 63 GLN B O 1
ATOM 1816 N N . ASP B 1 64 ? 11.312 10.648 6.492 1 95.31 64 ASP B N 1
ATOM 1817 C CA . ASP B 1 64 ? 11.5 10.789 5.051 1 95.31 64 ASP B CA 1
ATOM 1818 C C . ASP B 1 64 ? 10.312 11.5 4.41 1 95.31 64 ASP B C 1
ATOM 1820 O O . ASP B 1 64 ? 10.086 11.375 3.203 1 95.31 64 ASP B O 1
ATOM 1824 N N . ALA B 1 65 ? 9.562 12.172 5.195 1 96.88 65 ALA B N 1
ATOM 1825 C CA . ALA B 1 65 ? 8.328 12.797 4.711 1 96.88 65 ALA B CA 1
ATOM 1826 C C . ALA B 1 65 ? 8.609 13.719 3.529 1 96.88 65 ALA B C 1
ATOM 1828 O O . ALA B 1 65 ? 7.812 13.797 2.594 1 96.88 65 ALA B O 1
ATOM 1829 N N . GLU B 1 66 ? 9.703 14.406 3.566 1 95.69 66 GLU B N 1
ATOM 1830 C CA . GLU B 1 66 ? 10.055 15.305 2.469 1 95.69 66 GLU B CA 1
ATOM 1831 C C . GLU B 1 66 ? 10.242 14.539 1.165 1 95.69 66 GLU B C 1
ATOM 1833 O O . GLU B 1 66 ? 9.719 14.938 0.122 1 95.69 66 GLU B O 1
ATOM 1838 N N . ARG B 1 67 ? 10.961 13.547 1.182 1 95.56 67 ARG B N 1
ATOM 1839 C CA . ARG B 1 67 ? 11.18 12.711 0.005 1 95.56 67 ARG B CA 1
ATOM 1840 C C . ARG B 1 67 ? 9.875 12.102 -0.486 1 95.56 67 ARG B C 1
ATOM 1842 O O . ARG B 1 67 ? 9.625 12.039 -1.692 1 95.56 67 ARG B O 1
ATOM 1849 N N . PHE B 1 68 ? 9.078 11.609 0.464 1 97.25 68 PHE B N 1
ATOM 1850 C CA . PHE B 1 68 ? 7.805 10.992 0.106 1 97.25 68 PHE B CA 1
ATOM 1851 C C . PHE B 1 68 ? 6.902 11.984 -0.617 1 97.25 68 PHE B C 1
ATOM 1853 O O . PHE B 1 68 ? 6.156 11.609 -1.524 1 97.25 68 PHE B O 1
ATOM 1860 N N . ALA B 1 69 ? 6.969 13.25 -0.175 1 97.06 69 ALA B N 1
ATOM 1861 C CA . ALA B 1 69 ? 6.109 14.273 -0.763 1 97.06 69 ALA B CA 1
ATOM 1862 C C . ALA B 1 69 ? 6.332 14.375 -2.27 1 97.06 69 ALA B C 1
ATOM 1864 O O . ALA B 1 69 ? 5.406 14.711 -3.016 1 97.06 69 ALA B O 1
ATOM 1865 N N . ALA B 1 70 ? 7.477 14.078 -2.707 1 94.62 70 ALA B N 1
ATOM 1866 C CA . ALA B 1 70 ? 7.809 14.164 -4.129 1 94.62 70 ALA B CA 1
ATOM 1867 C C . ALA B 1 70 ? 7.262 12.953 -4.887 1 94.62 70 ALA B C 1
ATOM 1869 O O . ALA B 1 70 ? 7.156 12.984 -6.117 1 94.62 70 ALA B O 1
ATOM 1870 N N . LEU B 1 71 ? 6.957 11.914 -4.25 1 96.38 71 LEU B N 1
ATOM 1871 C CA . LEU B 1 71 ? 6.531 10.672 -4.883 1 96.38 71 LEU B CA 1
ATOM 1872 C C . LEU B 1 71 ? 5.02 10.656 -5.086 1 96.38 71 LEU B C 1
ATOM 1874 O O . LEU B 1 71 ? 4.527 10.07 -6.055 1 96.38 71 LEU B O 1
ATOM 1878 N N . PHE B 1 72 ? 4.281 11.18 -4.125 1 97.25 72 PHE B N 1
ATOM 1879 C CA . PHE B 1 72 ? 2.824 11.148 -4.191 1 97.25 72 PHE B CA 1
ATOM 1880 C C . PHE B 1 72 ? 2.295 12.281 -5.066 1 97.25 72 PHE B C 1
ATOM 1882 O O . PHE B 1 72 ? 2.596 13.453 -4.828 1 97.25 72 PHE B O 1
ATOM 1889 N N . GLN B 1 73 ? 1.499 11.977 -6.043 1 95.88 73 GLN B N 1
ATOM 1890 C CA . GLN B 1 73 ? 0.988 12.914 -7.035 1 95.88 73 GLN B CA 1
ATOM 1891 C C . GLN B 1 73 ? -0.537 12.891 -7.082 1 95.88 73 GLN B C 1
ATOM 1893 O O . GLN B 1 73 ? -1.158 11.891 -6.723 1 95.88 73 GLN B O 1
ATOM 1898 N N . LYS B 1 74 ? -1.025 14 -7.523 1 95.75 74 LYS B N 1
ATOM 1899 C CA . LYS B 1 74 ? -2.471 14.062 -7.719 1 95.75 74 LYS B CA 1
ATOM 1900 C C . LYS B 1 74 ? -2.957 12.922 -8.609 1 95.75 74 LYS B C 1
ATOM 1902 O O . LYS B 1 74 ? -2.346 12.633 -9.641 1 95.75 74 LYS B O 1
ATOM 1907 N N . GLY B 1 75 ? -4.043 12.281 -8.109 1 94.12 75 GLY B N 1
ATOM 1908 C CA . GLY B 1 75 ? -4.645 11.227 -8.906 1 94.12 75 GLY B CA 1
ATOM 1909 C C . GLY B 1 75 ? -4.141 9.844 -8.547 1 94.12 75 GLY B C 1
ATOM 1910 O O . GLY B 1 75 ? -4.738 8.836 -8.938 1 94.12 75 GLY B O 1
ATOM 1911 N N . MET B 1 76 ? -3.082 9.781 -7.883 1 95.94 76 MET B N 1
ATOM 1912 C CA . MET B 1 76 ? -2.496 8.508 -7.484 1 95.94 76 MET B CA 1
ATOM 1913 C C . MET B 1 76 ? -3.42 7.754 -6.531 1 95.94 76 MET B C 1
ATOM 1915 O O . MET B 1 76 ? -3.992 8.352 -5.617 1 95.94 76 MET B O 1
ATOM 1919 N N . ARG B 1 77 ? -3.646 6.473 -6.824 1 95.81 77 ARG B N 1
ATOM 1920 C CA . ARG B 1 77 ? -4.398 5.633 -5.898 1 95.81 77 ARG B CA 1
ATOM 1921 C C . ARG B 1 77 ? -3.498 5.105 -4.785 1 95.81 77 ARG B C 1
ATOM 1923 O O . ARG B 1 77 ? -2.373 4.672 -5.043 1 95.81 77 ARG B O 1
ATOM 1930 N N . VAL B 1 78 ? -4.02 5.199 -3.525 1 97.81 78 VAL B N 1
ATOM 1931 C CA . VAL B 1 78 ? -3.174 4.836 -2.391 1 97.81 78 VAL B CA 1
ATOM 1932 C C . VAL B 1 78 ? -3.975 3.996 -1.398 1 97.81 78 VAL B C 1
ATOM 1934 O O . VAL B 1 78 ? -5.207 4 -1.425 1 97.81 78 VAL B O 1
ATOM 1937 N N . VAL B 1 79 ? -3.266 3.201 -0.614 1 98 79 VAL B N 1
ATOM 1938 C CA . VAL B 1 79 ? -3.762 2.58 0.609 1 98 79 VAL B CA 1
ATOM 1939 C C . VAL B 1 79 ? -3.197 3.311 1.826 1 98 79 VAL B C 1
ATOM 1941 O O . VAL B 1 79 ? -1.989 3.539 1.915 1 98 79 VAL B O 1
ATOM 1944 N N . VAL B 1 80 ? -4.074 3.631 2.699 1 98.31 80 VAL B N 1
ATOM 1945 C CA . VAL B 1 80 ? -3.674 4.305 3.93 1 98.31 80 VAL B CA 1
ATOM 1946 C C . VAL B 1 80 ? -3.949 3.4 5.129 1 98.31 80 VAL B C 1
ATOM 1948 O O . VAL B 1 80 ? -5.078 2.939 5.32 1 98.31 80 VAL B O 1
ATOM 1951 N N . ILE B 1 81 ? -2.908 3.084 5.852 1 97.75 81 ILE B N 1
ATOM 1952 C CA . ILE B 1 81 ? -3.002 2.322 7.094 1 97.75 81 ILE B CA 1
ATOM 1953 C C . ILE B 1 81 ? -2.721 3.236 8.281 1 97.75 81 ILE B C 1
ATOM 1955 O O . ILE B 1 81 ? -1.7 3.93 8.312 1 97.75 81 ILE B O 1
ATOM 1959 N N . GLY B 1 82 ? -3.613 3.273 9.273 1 97.94 82 GLY B N 1
ATOM 1960 C CA . GLY B 1 82 ? -3.418 4.141 10.422 1 97.94 82 GLY B CA 1
ATOM 1961 C C . GLY B 1 82 ? -4.637 4.219 11.32 1 97.94 82 GLY B C 1
ATOM 1962 O O . GLY B 1 82 ? -5.258 3.199 11.625 1 97.94 82 GLY B O 1
ATOM 1963 N N . ARG B 1 83 ? -4.871 5.484 11.828 1 97.56 83 ARG B N 1
ATOM 1964 C CA . ARG B 1 83 ? -5.988 5.723 12.734 1 97.56 83 ARG B CA 1
ATOM 1965 C C . ARG B 1 83 ? -6.801 6.934 12.289 1 97.56 83 ARG B C 1
ATOM 1967 O O . ARG B 1 83 ? -6.242 7.996 12.016 1 97.56 83 ARG B O 1
ATOM 1974 N N . ALA B 1 84 ? -8.078 6.699 12.195 1 96.25 84 ALA B N 1
ATOM 1975 C CA . AL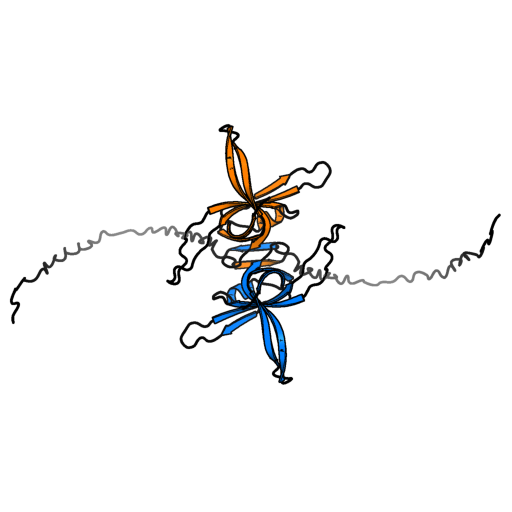A B 1 84 ? -9 7.801 11.922 1 96.25 84 ALA B CA 1
ATOM 1976 C C . ALA B 1 84 ? -9.367 8.539 13.211 1 96.25 84 ALA B C 1
ATOM 1978 O O . ALA B 1 84 ? -9.727 7.91 14.211 1 96.25 84 ALA B O 1
ATOM 1979 N N . ILE B 1 85 ? -9.258 9.805 13.188 1 95.5 85 ILE B N 1
ATOM 1980 C CA . ILE B 1 85 ? -9.516 10.648 14.352 1 95.5 85 ILE B CA 1
ATOM 1981 C C . ILE B 1 85 ? -10.352 11.852 13.945 1 95.5 85 ILE B C 1
ATOM 1983 O O . ILE B 1 85 ? -10.141 12.43 12.875 1 95.5 85 ILE B O 1
ATOM 1987 N N . MET B 1 86 ? -11.305 12.148 14.789 1 93.19 86 MET B N 1
ATOM 1988 C CA . MET B 1 86 ? -11.977 13.43 14.625 1 93.19 86 MET B CA 1
ATOM 1989 C C . MET B 1 86 ? -11.148 14.562 15.219 1 93.19 86 MET B C 1
ATOM 1991 O O . MET B 1 86 ? -10.984 14.648 16.438 1 93.19 86 MET B O 1
ATOM 1995 N N . ASP B 1 87 ? -10.688 15.312 14.391 1 88.88 87 ASP B N 1
ATOM 1996 C CA . ASP B 1 87 ? -9.844 16.438 14.805 1 88.88 87 ASP B CA 1
ATOM 1997 C C . ASP B 1 87 ? -10.672 17.719 14.953 1 88.88 87 ASP B C 1
ATOM 1999 O O . ASP B 1 87 ? -11.594 17.953 14.18 1 88.88 87 ASP B O 1
ATOM 2003 N N . SER B 1 88 ? -10.414 18.406 16.031 1 90.19 88 SER B N 1
ATOM 2004 C CA . SER B 1 88 ? -11.133 19.656 16.281 1 90.19 88 SER B CA 1
ATOM 2005 C C . SER B 1 88 ? -10.172 20.812 16.531 1 90.19 88 SER B C 1
ATOM 2007 O O . SER B 1 88 ? -9.148 20.641 17.203 1 90.19 88 SER B O 1
ATOM 2009 N N . TRP B 1 89 ? -10.539 21.906 15.859 1 86.62 89 TRP B N 1
ATOM 2010 C CA . TRP B 1 89 ? -9.758 23.125 16.062 1 86.62 89 TRP B CA 1
ATOM 2011 C C . TRP B 1 89 ? -10.625 24.359 15.914 1 86.62 89 TRP B C 1
ATOM 2013 O O . TRP B 1 89 ? -11.758 24.281 15.438 1 86.62 89 TRP B O 1
ATOM 2023 N N . THR B 1 90 ? -10.125 25.438 16.516 1 88.12 90 THR B N 1
ATOM 2024 C CA . THR B 1 90 ? -10.844 26.703 16.422 1 88.12 90 THR B CA 1
ATOM 2025 C C . THR B 1 90 ? -10.438 27.469 15.156 1 88.12 90 THR B C 1
ATOM 2027 O O . THR B 1 90 ? -9.258 27.75 14.945 1 88.12 90 THR B O 1
ATOM 2030 N N . ASP B 1 91 ? -11.516 27.688 14.312 1 83.94 91 ASP B N 1
ATOM 2031 C CA . ASP B 1 91 ? -11.266 28.469 13.109 1 83.94 91 ASP B CA 1
ATOM 2032 C C . ASP B 1 91 ? -10.812 29.891 13.453 1 83.94 91 ASP B C 1
ATOM 2034 O O . ASP B 1 91 ? -11.477 30.594 14.211 1 83.94 91 ASP B O 1
ATOM 2038 N N . LYS B 1 92 ? -9.656 30.281 13.023 1 81.12 92 LYS B N 1
ATOM 2039 C CA . LYS B 1 92 ? -9.078 31.578 13.398 1 81.12 92 LYS B CA 1
ATOM 2040 C C . LYS B 1 92 ? -9.93 32.719 12.867 1 81.12 92 LYS B C 1
ATOM 2042 O O . LYS B 1 92 ? -9.984 33.812 13.477 1 81.12 92 LYS B O 1
ATOM 2047 N N . GLN B 1 93 ? -10.508 32.531 11.773 1 83 93 GLN B N 1
ATOM 2048 C CA . GLN B 1 93 ? -11.297 33.594 11.164 1 83 93 GLN B CA 1
ATOM 2049 C C . GLN B 1 93 ? -12.656 33.75 11.844 1 83 93 GLN B C 1
ATOM 2051 O O . GLN B 1 93 ? -13.086 34.844 12.164 1 83 93 GLN B O 1
ATOM 2056 N N . SER B 1 94 ? -13.297 32.688 12.031 1 85.25 94 SER B N 1
ATOM 2057 C CA . SER B 1 94 ? -14.672 32.719 12.531 1 85.25 94 SER B CA 1
ATOM 2058 C C . SER B 1 94 ? -14.711 32.531 14.047 1 85.25 94 SER B C 1
ATOM 2060 O O . SER B 1 94 ? -15.727 32.812 14.688 1 85.25 94 SER B O 1
ATOM 2062 N N . GLY B 1 95 ? -13.641 32.062 14.547 1 85.88 95 GLY B N 1
ATOM 2063 C CA . GLY B 1 95 ? -13.609 31.75 15.969 1 85.88 95 GLY B CA 1
ATOM 2064 C C . GLY B 1 95 ? -14.414 30.516 16.328 1 85.88 95 GLY B C 1
ATOM 2065 O O . GLY B 1 95 ? -14.578 30.203 17.516 1 85.88 95 GLY B O 1
ATOM 2066 N N . GLN B 1 96 ? -14.922 29.875 15.344 1 88.62 96 GLN B N 1
ATOM 2067 C CA . GLN B 1 96 ? -15.766 28.703 15.586 1 88.62 96 GLN B CA 1
ATOM 2068 C C . GLN B 1 96 ? -14.938 27.438 15.625 1 88.62 96 GLN B C 1
ATOM 2070 O O . GLN B 1 96 ? -13.93 27.312 14.93 1 88.62 96 GLN B O 1
ATOM 2075 N N . GLU B 1 97 ? -15.406 26.531 16.422 1 89.88 97 GLU B N 1
ATOM 2076 C CA . GLU B 1 97 ? -14.789 25.203 16.484 1 89.88 97 GLU B CA 1
ATOM 2077 C C . GLU B 1 97 ? -15.211 24.344 15.312 1 89.88 97 GLU B C 1
ATOM 2079 O O . GLU B 1 97 ? -16.406 24.172 15.062 1 89.88 97 GLU B O 1
ATOM 2084 N N . VAL B 1 98 ? -14.234 24.016 14.641 1 88.12 98 VAL B N 1
ATOM 2085 C CA . VAL B 1 98 ? -14.516 23.156 13.492 1 88.12 98 VAL B CA 1
ATOM 2086 C C . VAL B 1 98 ? -13.922 21.766 13.734 1 88.12 98 VAL B C 1
ATOM 2088 O O . VAL B 1 98 ? -12.875 21.641 14.375 1 88.12 98 VAL B O 1
ATOM 2091 N N . SER B 1 99 ? -14.688 20.719 13.375 1 90.62 99 SER B N 1
ATOM 2092 C CA . SER B 1 99 ? -14.227 19.344 13.461 1 90.62 99 SER B CA 1
ATOM 2093 C C . SER B 1 99 ? -14.164 18.688 12.086 1 90.62 99 SER B C 1
ATOM 2095 O O . SER B 1 99 ? -15.016 18.953 11.227 1 90.62 99 SER B O 1
ATOM 2097 N N . ALA B 1 100 ? -13.023 18.047 11.93 1 92.12 100 ALA B N 1
ATOM 2098 C CA . ALA B 1 100 ? -12.875 17.328 10.664 1 92.12 100 ALA B CA 1
ATOM 2099 C C . ALA B 1 100 ? -12.234 15.961 10.883 1 92.12 100 ALA B C 1
ATOM 2101 O O . ALA B 1 100 ? -11.469 15.773 11.836 1 92.12 100 ALA B O 1
ATOM 2102 N N . LEU B 1 101 ? -12.586 15.039 9.953 1 93.88 101 LEU B N 1
ATOM 2103 C CA . LEU B 1 101 ? -11.961 13.719 9.977 1 93.88 101 LEU B CA 1
ATOM 2104 C C . LEU B 1 101 ? -10.539 13.781 9.422 1 93.88 101 LEU B C 1
ATOM 2106 O O . LEU B 1 101 ? -10.297 14.43 8.406 1 93.88 101 LEU B O 1
ATOM 2110 N N . LYS B 1 102 ? -9.68 13.195 10.172 1 96.62 102 LYS B N 1
ATOM 2111 C CA . LYS B 1 102 ? -8.328 13.023 9.648 1 96.62 102 LYS B CA 1
ATOM 2112 C C . LYS B 1 102 ? -7.809 11.609 9.93 1 96.62 102 LYS B C 1
ATOM 2114 O O . LYS B 1 102 ? -8.297 10.93 10.828 1 96.62 102 LYS B O 1
ATOM 2119 N N . VAL B 1 103 ? -6.863 11.188 9.133 1 97.69 103 VAL B N 1
ATOM 2120 C CA . VAL B 1 103 ? -6.184 9.914 9.375 1 97.69 103 VAL B CA 1
ATOM 2121 C C . VAL B 1 103 ? -4.723 10.172 9.742 1 97.69 103 VAL B C 1
ATOM 2123 O O . VAL B 1 103 ? -3.99 10.812 8.984 1 97.69 103 VAL B O 1
ATOM 2126 N N . GLU B 1 104 ? -4.395 9.758 10.906 1 98.19 104 GLU B N 1
ATOM 2127 C CA . GLU B 1 104 ? -2.975 9.664 11.242 1 98.19 104 GLU B CA 1
ATOM 2128 C C . GLU B 1 104 ? -2.375 8.352 10.734 1 98.19 104 GLU B C 1
ATOM 2130 O O . GLU B 1 104 ? -2.6 7.293 11.32 1 98.19 104 GLU B O 1
ATOM 2135 N N . ALA B 1 105 ? -1.56 8.477 9.695 1 98.31 105 ALA B N 1
ATOM 2136 C CA . ALA B 1 105 ? -1.09 7.293 8.977 1 98.31 105 ALA B CA 1
ATOM 2137 C C . ALA B 1 105 ? 0.185 6.738 9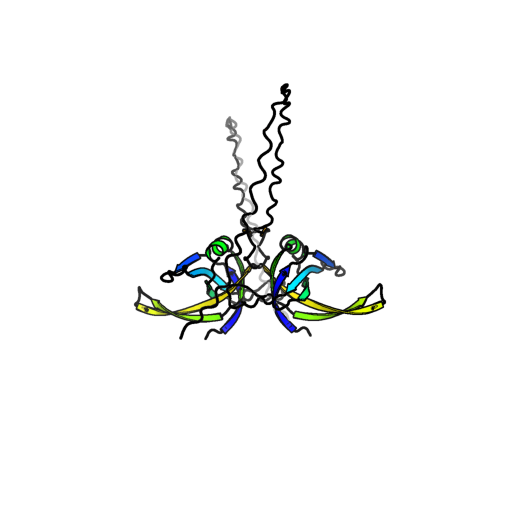.609 1 98.31 105 ALA B C 1
ATOM 2139 O O . ALA B 1 105 ? 1.056 7.5 10.039 1 98.31 105 ALA B O 1
ATOM 2140 N N . SER B 1 106 ? 0.268 5.441 9.656 1 97.25 106 SER B N 1
ATOM 2141 C CA . SER B 1 106 ? 1.525 4.746 9.906 1 97.25 106 SER B CA 1
ATOM 2142 C C . SER B 1 106 ? 2.203 4.34 8.602 1 97.25 106 SER B C 1
ATOM 2144 O O . SER B 1 106 ? 3.428 4.203 8.555 1 97.25 106 SER B O 1
ATOM 2146 N N . ARG B 1 107 ? 1.358 4.125 7.543 1 97.5 107 ARG B N 1
ATOM 2147 C CA . ARG B 1 107 ? 1.824 3.816 6.195 1 97.5 107 ARG B CA 1
ATOM 2148 C C . ARG B 1 107 ? 0.923 4.457 5.145 1 97.5 107 ARG B C 1
ATOM 2150 O O . ARG B 1 107 ? -0.292 4.539 5.332 1 97.5 107 ARG B O 1
ATOM 2157 N N . VAL B 1 108 ? 1.47 4.84 4.172 1 98.5 108 VAL B N 1
ATOM 2158 C CA . VAL B 1 108 ? 0.782 5.16 2.926 1 98.5 108 VAL B CA 1
ATOM 2159 C C . VAL B 1 108 ? 1.455 4.438 1.763 1 98.5 108 VAL B C 1
ATOM 2161 O O . VAL B 1 108 ? 2.65 4.621 1.516 1 98.5 108 VAL B O 1
ATOM 2164 N N . ALA B 1 109 ? 0.736 3.631 1.111 1 98.44 109 ALA B N 1
ATOM 2165 C CA . ALA B 1 109 ? 1.294 2.807 0.043 1 98.44 109 ALA B CA 1
ATOM 2166 C C . AL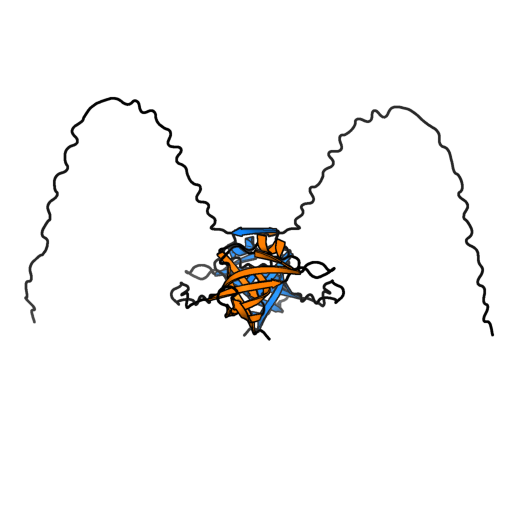A B 1 109 ? 0.634 3.123 -1.296 1 98.44 109 ALA B C 1
ATOM 2168 O O . ALA B 1 109 ? -0.553 3.457 -1.347 1 98.44 109 ALA B O 1
ATOM 2169 N N . ILE B 1 110 ? 1.372 2.996 -2.33 1 98.06 110 ILE B N 1
ATOM 2170 C CA . ILE B 1 110 ? 0.932 3.344 -3.676 1 98.06 110 ILE B CA 1
ATOM 2171 C C . ILE B 1 110 ? 0.351 2.111 -4.363 1 98.06 110 ILE B C 1
ATOM 2173 O O . ILE B 1 110 ? 1.018 1.078 -4.469 1 98.06 110 ILE B O 1
ATOM 2177 N N . LEU B 1 111 ? -0.86 2.209 -4.812 1 97.44 111 LEU B N 1
ATOM 2178 C CA . LEU B 1 111 ? -1.429 1.15 -5.641 1 97.44 111 LEU B CA 1
ATOM 2179 C C . LEU B 1 111 ? -1.003 1.309 -7.094 1 97.44 111 LEU B C 1
ATOM 2181 O O . LEU B 1 111 ? -0.942 2.428 -7.609 1 97.44 111 LEU B O 1
ATOM 2185 N N . PRO B 1 112 ? -0.739 0.278 -7.781 1 96 112 PRO B N 1
ATOM 2186 C CA . PRO B 1 112 ? -0.11 0.362 -9.102 1 96 112 PRO B CA 1
ATOM 2187 C C . PRO B 1 112 ? -1.094 0.763 -10.195 1 96 112 PRO B C 1
ATOM 2189 O O . PRO B 1 112 ? -0.689 0.99 -11.344 1 96 112 PRO B O 1
ATOM 2192 N N . HIS B 1 113 ? -2.32 0.885 -9.984 1 91.56 113 HIS B N 1
ATOM 2193 C CA . HIS B 1 113 ? -3.367 1.001 -10.992 1 91.56 113 HIS B CA 1
ATOM 2194 C C . HIS B 1 113 ? -3.064 2.131 -11.969 1 91.56 113 HIS B C 1
ATOM 2196 O O . HIS B 1 113 ? -3.334 2.008 -13.172 1 91.56 113 HIS B O 1
ATOM 2202 N N . ARG B 1 114 ? -2.498 3.172 -11.547 1 92.94 114 ARG B N 1
ATOM 2203 C CA . ARG B 1 114 ? -2.27 4.328 -12.414 1 92.94 114 ARG B CA 1
ATOM 2204 C C . ARG B 1 114 ? -0.778 4.602 -12.578 1 92.94 114 ARG B C 1
ATOM 2206 O O . ARG B 1 114 ? -0.381 5.707 -12.945 1 92.94 114 ARG B O 1
ATOM 2213 N N . ILE B 1 115 ? -0.036 3.65 -12.289 1 95.38 115 ILE B N 1
ATOM 2214 C CA . ILE B 1 115 ? 1.409 3.84 -12.344 1 95.38 115 ILE B CA 1
ATOM 2215 C C . ILE B 1 115 ? 1.96 3.283 -13.648 1 95.38 115 ILE B C 1
ATOM 2217 O O . ILE B 1 115 ? 1.63 2.16 -14.047 1 95.38 115 ILE B O 1
ATOM 2221 N N . GLU B 1 116 ? 2.758 4.055 -14.273 1 95.06 116 GLU B N 1
ATOM 2222 C CA . GLU B 1 116 ? 3.41 3.645 -15.516 1 95.06 116 GLU B CA 1
ATOM 2223 C C . GLU B 1 116 ? 4.789 3.051 -15.242 1 95.06 116 GLU B C 1
ATOM 2225 O O . GLU B 1 116 ? 5.18 2.062 -15.867 1 95.06 116 GLU B O 1
ATOM 2230 N N . HIS B 1 117 ? 5.492 3.693 -14.375 1 94.81 117 HIS B N 1
ATOM 2231 C CA . HIS B 1 117 ? 6.867 3.285 -14.102 1 94.81 117 HIS B CA 1
ATOM 2232 C C . HIS B 1 117 ? 7.262 3.602 -12.664 1 94.81 117 HIS B C 1
ATOM 2234 O O . HIS B 1 117 ? 6.805 4.594 -12.094 1 94.81 117 HIS B O 1
ATOM 2240 N N . VAL B 1 118 ? 8.078 2.713 -12.117 1 94.94 118 VAL B N 1
ATOM 2241 C CA . VAL B 1 118 ? 8.664 2.922 -10.797 1 94.94 118 VAL B CA 1
ATOM 2242 C C . VAL B 1 118 ? 10.164 2.643 -10.844 1 94.94 118 VAL B C 1
ATOM 2244 O O . VAL B 1 118 ? 10.602 1.641 -11.414 1 94.94 118 VAL B O 1
ATOM 2247 N N . SER B 1 119 ? 10.945 3.572 -10.25 1 95.06 119 SER B N 1
ATOM 2248 C CA . SER B 1 119 ? 12.383 3.365 -10.125 1 95.06 119 SER B CA 1
ATOM 2249 C C . SER B 1 119 ? 12.797 3.262 -8.664 1 95.06 119 SER B C 1
ATOM 2251 O O . SER B 1 119 ? 12.305 4.012 -7.816 1 95.06 119 SER B O 1
ATOM 2253 N N . LEU B 1 120 ? 13.703 2.371 -8.414 1 92.75 120 LEU B N 1
ATOM 2254 C CA . LEU B 1 120 ? 14.211 2.186 -7.059 1 92.75 120 LEU B CA 1
ATOM 2255 C C . LEU B 1 120 ? 15.445 3.049 -6.82 1 92.75 120 LEU B C 1
ATOM 2257 O O . LEU B 1 120 ? 16.156 3.393 -7.762 1 92.75 120 LEU B O 1
ATOM 2261 N N . SER B 1 121 ? 15.727 3.621 -5.688 1 84.69 121 SER B N 1
ATOM 2262 C CA . SER B 1 121 ? 16.891 4.43 -5.332 1 84.69 121 SER B CA 1
ATOM 2263 C C . SER B 1 121 ? 18.188 3.639 -5.48 1 84.69 121 SER B C 1
ATOM 2265 O O . SER B 1 121 ? 19.234 4.207 -5.789 1 84.69 121 SER B O 1
ATOM 2267 N N . GLY B 1 122 ? 18.578 2.504 -5.035 1 64.06 122 GLY B N 1
ATOM 2268 C CA . GLY B 1 122 ? 19.844 1.794 -4.934 1 64.06 122 GLY B CA 1
ATOM 2269 C C . GLY B 1 122 ? 20.25 1.125 -6.23 1 64.06 122 GLY B C 1
ATOM 2270 O O . GLY B 1 122 ? 21.188 0.332 -6.25 1 64.06 122 GLY B O 1
ATOM 2271 N N . GLY B 1 123 ? 19.484 0.98 -7.266 1 51.28 123 GLY B N 1
ATOM 2272 C CA . GLY B 1 123 ? 20.281 0.307 -8.281 1 51.28 123 GLY B CA 1
ATOM 2273 C C . GLY B 1 123 ? 21.516 1.082 -8.68 1 51.28 123 GLY B C 1
ATOM 2274 O O . GLY B 1 123 ? 21.5 1.841 -9.648 1 51.28 123 GLY B O 1
ATOM 2275 N N . GLY B 1 124 ? 22.031 1.614 -7.699 1 44.38 124 GLY B N 1
ATOM 2276 C CA . GLY B 1 124 ? 23.328 2.148 -8.094 1 44.38 124 GLY B CA 1
ATOM 2277 C C . GLY B 1 124 ? 24.078 1.247 -9.062 1 44.38 124 GLY B C 1
ATOM 2278 O O . GLY B 1 124 ? 24.5 0.151 -8.695 1 44.38 124 GLY B O 1
ATOM 2279 N N . GLN B 1 125 ? 23.734 1.128 -10.148 1 44.28 125 GLN B N 1
ATOM 2280 C CA . GLN B 1 125 ? 24.875 0.842 -11.008 1 44.28 125 GLN B CA 1
ATOM 2281 C C . GLN B 1 125 ? 26.078 1.69 -10.609 1 44.28 125 GLN B C 1
ATOM 2283 O O . GLN B 1 125 ? 26.016 2.922 -10.656 1 44.28 125 GLN B O 1
ATOM 2288 N N . ARG B 1 126 ? 26.875 1.256 -9.641 1 39.62 126 ARG B N 1
ATOM 2289 C CA . ARG B 1 126 ? 28.188 1.888 -9.57 1 39.62 126 ARG B CA 1
ATOM 2290 C C . ARG B 1 126 ? 28.703 2.232 -10.961 1 39.62 126 ARG B C 1
ATOM 2292 O O . ARG B 1 126 ? 28.797 1.359 -11.828 1 39.62 126 ARG B O 1
ATOM 2299 N N . PRO B 1 127 ? 28.594 3.447 -11.336 1 45.12 127 PRO B N 1
ATOM 2300 C CA . PRO B 1 127 ? 29.391 3.684 -12.547 1 45.12 127 PRO B CA 1
ATOM 2301 C C . PRO B 1 127 ? 30.75 2.988 -12.516 1 45.12 127 PRO B C 1
ATOM 2303 O O . PRO B 1 127 ? 31.484 3.1 -11.523 1 45.12 127 PRO B O 1
ATOM 2306 N N . THR B 1 128 ? 30.812 1.854 -13.102 1 40.59 128 THR B N 1
ATOM 2307 C CA . THR B 1 128 ? 32.156 1.342 -13.336 1 40.59 128 THR B CA 1
ATOM 2308 C C . THR B 1 128 ? 33.094 2.463 -13.766 1 40.59 128 THR B C 1
ATOM 2310 O O . THR B 1 128 ? 33 2.988 -14.875 1 40.59 128 THR B O 1
ATOM 2313 N N . ASN B 1 129 ? 33.406 3.34 -12.836 1 41.66 129 ASN B N 1
ATOM 2314 C CA . ASN B 1 129 ? 34.594 4.09 -13.156 1 41.66 129 ASN B CA 1
ATOM 2315 C C . ASN B 1 129 ? 35.688 3.186 -13.734 1 41.66 129 ASN B C 1
ATOM 2317 O O . ASN B 1 129 ? 36.344 2.459 -12.992 1 41.66 129 ASN B O 1
ATOM 2321 N N . GLN B 1 130 ? 35.531 2.758 -14.984 1 38.28 130 GLN B N 1
ATOM 2322 C CA . GLN B 1 130 ? 36.75 2.262 -15.656 1 38.28 130 GLN B CA 1
ATOM 2323 C C . GLN B 1 130 ? 37.844 3.312 -15.656 1 38.28 130 GLN B C 1
ATOM 2325 O O . GLN B 1 130 ? 37.688 4.387 -16.234 1 38.28 130 GLN B O 1
ATOM 2330 N N . PRO B 1 131 ? 38.625 3.385 -14.602 1 41.44 131 PRO B N 1
ATOM 2331 C CA . PRO B 1 131 ? 39.812 4.23 -14.758 1 41.44 131 PRO B CA 1
ATOM 2332 C C . PRO B 1 131 ? 40.469 4.066 -16.125 1 41.44 131 PRO B C 1
ATOM 2334 O O . PRO B 1 131 ? 40.844 2.951 -16.5 1 41.44 131 PRO B O 1
ATOM 2337 N N . GLN B 1 132 ? 40 4.785 -17.125 1 37.94 132 GLN B N 1
ATOM 2338 C CA . GLN B 1 132 ? 40.812 4.891 -18.328 1 37.94 132 GLN B CA 1
ATOM 2339 C C . GLN B 1 132 ? 42.281 5.113 -17.969 1 37.94 132 GLN B C 1
ATOM 2341 O O . GLN B 1 132 ? 42.656 6.199 -17.531 1 37.94 132 GLN B O 1
ATOM 2346 N N . GLY B 1 133 ? 42.906 4.156 -17.328 1 36.31 133 GLY B N 1
ATOM 2347 C CA . GLY B 1 133 ? 44.375 4.195 -17.203 1 36.31 133 GLY B CA 1
ATOM 2348 C C . GLY B 1 133 ? 45.062 4.609 -18.5 1 36.31 133 GLY B C 1
ATOM 2349 O O . GLY B 1 133 ? 44.938 3.93 -19.516 1 36.31 133 GLY B O 1
ATOM 2350 N N . GLN B 1 134 ? 45.094 5.922 -18.781 1 33.91 134 GLN B N 1
ATOM 2351 C CA . GLN B 1 134 ? 46.094 6.453 -19.703 1 33.91 134 GLN B CA 1
ATOM 2352 C C . GLN B 1 134 ? 47.438 5.73 -19.547 1 33.91 134 GLN B C 1
ATOM 2354 O O . GLN B 1 134 ? 48 5.676 -18.453 1 33.91 134 GLN B O 1
ATOM 2359 N N . ALA B 1 135 ? 47.625 4.73 -20.359 1 33.34 135 ALA B N 1
ATOM 2360 C CA . ALA B 1 135 ? 48.906 4.066 -20.594 1 33.34 135 ALA B CA 1
ATOM 2361 C C . ALA B 1 135 ? 50.031 5.082 -20.734 1 33.34 135 ALA B C 1
ATOM 2363 O O . ALA B 1 135 ? 50.125 5.801 -21.734 1 33.34 135 ALA B O 1
ATOM 2364 N N . ARG B 1 136 ? 50.281 5.949 -19.656 1 28.22 136 ARG B N 1
ATOM 2365 C CA . ARG B 1 136 ? 51.5 6.715 -19.75 1 28.22 136 ARG B CA 1
ATOM 2366 C C . ARG B 1 136 ? 52.688 5.816 -20.109 1 28.22 136 ARG B C 1
ATOM 2368 O O . ARG B 1 136 ? 52.875 4.758 -19.5 1 28.22 136 ARG B O 1
ATOM 2375 N N . GLY B 1 137 ? 53.031 5.789 -21.375 1 32.03 137 GLY B N 1
ATOM 2376 C CA . GLY B 1 137 ? 54.312 5.32 -21.922 1 32.03 137 GLY B CA 1
ATOM 2377 C C . GLY B 1 137 ? 55.5 5.684 -21.078 1 32.03 137 GLY B C 1
ATOM 2378 O O . GLY B 1 137 ? 55.906 6.848 -21.016 1 32.03 137 GLY B O 1
ATOM 2379 N N . GLN B 1 138 ? 55.562 5.125 -19.828 1 29.78 138 GLN B N 1
ATOM 2380 C CA . GLN B 1 138 ? 56.75 5.277 -18.969 1 29.78 138 GLN B CA 1
ATOM 2381 C C . GLN B 1 138 ? 58.031 4.906 -19.719 1 29.78 138 GLN B C 1
ATOM 2383 O O . GLN B 1 138 ? 58.188 3.754 -20.125 1 29.78 138 GLN B O 1
ATOM 2388 N N . THR B 1 139 ? 58.438 5.863 -20.531 1 28.44 139 THR B N 1
ATOM 2389 C CA . THR B 1 139 ? 59.844 5.625 -20.875 1 28.44 139 THR B CA 1
ATOM 2390 C C . THR B 1 139 ? 60.656 5.391 -19.609 1 28.44 139 THR B C 1
ATOM 2392 O O . THR B 1 139 ? 60.719 6.238 -18.719 1 28.44 139 THR B O 1
ATOM 2395 N N . ASN B 1 140 ? 60.719 4.219 -19.109 1 27.84 140 ASN B N 1
ATOM 2396 C CA . ASN B 1 140 ? 61.438 3.59 -18.016 1 27.84 140 ASN B CA 1
ATOM 2397 C C . ASN B 1 140 ? 62.938 3.91 -18.062 1 27.84 140 ASN B C 1
ATOM 2399 O O . ASN B 1 140 ? 63.688 3.209 -18.719 1 27.84 140 ASN B O 1
ATOM 2403 N N . GLY B 1 141 ? 63.188 5.23 -18.453 1 24.22 141 GLY B N 1
ATOM 2404 C CA . GLY B 1 141 ? 64.625 5.086 -18.422 1 24.22 141 GLY B CA 1
ATOM 2405 C C . GLY B 1 141 ? 65.188 4.527 -17.109 1 24.22 141 GLY B C 1
ATOM 2406 O O . GLY B 1 141 ? 64.375 4.328 -16.172 1 24.22 141 GLY B O 1
ATOM 2407 N N . GLY B 1 142 ? 66.375 5.109 -16.594 1 22.97 142 GLY B N 1
ATOM 2408 C CA . GLY B 1 142 ? 67.688 4.598 -16.156 1 22.97 142 GLY B CA 1
ATOM 2409 C C . GLY B 1 142 ? 67.75 4.258 -14.672 1 22.97 142 GLY B C 1
ATOM 2410 O O . GLY B 1 142 ? 68.188 3.186 -14.289 1 22.97 142 GLY B O 1
ATOM 2411 N N . GLN B 1 143 ? 67.688 5.312 -13.672 1 21.03 143 GLN B N 1
ATOM 2412 C CA . GLN B 1 143 ? 68.812 5.273 -12.773 1 21.03 143 GLN B CA 1
ATOM 2413 C C . GLN B 1 143 ? 68.625 4.305 -11.617 1 21.03 143 GLN B C 1
ATOM 2415 O O . GLN B 1 143 ? 67.5 4.164 -11.133 1 21.03 143 GLN B O 1
ATOM 2420 N N . ALA B 1 144 ? 69.688 3.502 -11.211 1 23.02 144 ALA B N 1
ATOM 2421 C CA . ALA B 1 144 ? 70.062 2.344 -10.438 1 23.02 144 ALA B CA 1
ATOM 2422 C C . ALA B 1 144 ? 69.938 2.596 -8.938 1 23.02 144 ALA B C 1
ATOM 2424 O O . ALA B 1 144 ? 70.312 1.749 -8.117 1 23.02 144 ALA B O 1
ATOM 2425 N N . GLN B 1 145 ? 69.312 3.828 -8.469 1 20.36 145 GLN B N 1
ATOM 2426 C CA . GLN B 1 145 ? 70 4.078 -7.207 1 20.36 145 GLN B CA 1
ATOM 2427 C C . GLN B 1 145 ? 69.75 2.947 -6.211 1 20.36 145 GLN B C 1
ATOM 2429 O O . GLN B 1 145 ? 68.688 2.268 -6.281 1 20.36 145 GLN B O 1
ATOM 2434 N N . ASN B 1 146 ? 70.625 2.951 -5.148 1 23.25 146 ASN B N 1
ATOM 2435 C CA . ASN B 1 146 ? 71.25 2.139 -4.109 1 23.25 146 ASN B CA 1
ATOM 2436 C C . ASN B 1 146 ? 70.25 1.74 -3.031 1 23.25 146 ASN B C 1
ATOM 2438 O O . ASN B 1 146 ? 69.312 2.467 -2.773 1 23.25 146 ASN B O 1
ATOM 2442 N N . ALA B 1 147 ? 70.438 0.585 -2.402 1 21.97 147 ALA B N 1
ATOM 2443 C CA . ALA B 1 147 ? 70 -0.568 -1.636 1 21.97 147 ALA B CA 1
ATOM 2444 C C . ALA B 1 147 ? 69.75 -0.196 -0.177 1 21.97 147 ALA B C 1
ATOM 2446 O O . ALA B 1 147 ? 69.25 -1.015 0.607 1 21.97 147 ALA B O 1
ATOM 2447 N N . PRO B 1 148 ? 69.688 1.162 0.346 1 25.8 148 PRO B N 1
ATOM 2448 C CA . PRO B 1 148 ? 70.25 0.857 1.656 1 25.8 148 PRO B CA 1
ATOM 2449 C C . PRO B 1 148 ? 69.375 -0.07 2.49 1 25.8 148 PRO B C 1
ATOM 2451 O O . PRO B 1 148 ? 68.188 -0.075 2.328 1 25.8 148 PRO B O 1
ATOM 2454 N N . GLN B 1 149 ? 70.062 -0.993 3.227 1 22.81 149 GLN B N 1
ATOM 2455 C CA . GLN B 1 149 ? 69.812 -2.234 3.953 1 22.81 149 GLN B CA 1
ATOM 2456 C C . GLN B 1 149 ? 68.875 -2 5.164 1 22.81 149 GLN B C 1
ATOM 2458 O O . GLN B 1 149 ? 68.75 -0.862 5.605 1 22.81 149 GLN B O 1
ATOM 2463 N N . PRO B 1 150 ? 69.188 -2.752 6.258 1 25.58 150 PRO B N 1
ATOM 2464 C CA . PRO B 1 150 ? 68.438 -3.672 7.125 1 25.58 150 PRO B CA 1
ATOM 2465 C C . PRO B 1 150 ? 67.938 -2.994 8.391 1 25.58 150 PRO B C 1
ATOM 2467 O O . PRO B 1 150 ? 67.125 -3.598 9.141 1 25.58 150 PRO B O 1
ATOM 2470 N N . SER B 1 151 ? 67.75 -1.654 8.68 1 27.84 151 SER B N 1
ATOM 2471 C CA . SER B 1 151 ? 68.062 -1.553 10.094 1 27.84 151 SER B CA 1
ATOM 2472 C C . SER B 1 151 ? 67.125 -2.359 10.961 1 27.84 151 SER B C 1
ATOM 2474 O O . SER B 1 151 ? 65.875 -2.33 10.75 1 27.84 151 SER B O 1
ATOM 2476 N N . PRO B 1 152 ? 67.625 -3.332 11.797 1 25.67 152 PRO B N 1
ATOM 2477 C CA . PRO B 1 152 ? 67.125 -4.355 12.695 1 25.67 152 PRO B CA 1
ATOM 2478 C C . PRO B 1 152 ? 66.25 -3.766 13.828 1 25.67 152 PRO B C 1
ATOM 2480 O O . PRO B 1 152 ? 66.812 -3.049 14.68 1 25.67 152 PRO B O 1
ATOM 2483 N N . GLU B 1 153 ? 65.125 -3.111 13.547 1 24.47 153 GLU B N 1
ATOM 2484 C CA . GLU B 1 153 ? 64.375 -2.51 14.633 1 24.47 153 GLU B CA 1
ATOM 2485 C C . GLU B 1 153 ? 64.188 -3.492 15.781 1 24.47 153 GLU B C 1
ATOM 2487 O O . GLU B 1 153 ? 63.875 -4.668 15.555 1 24.47 153 GLU B O 1
ATOM 2492 N N . GLU B 1 154 ? 64.625 -3.068 16.969 1 24.55 154 GLU B N 1
ATOM 2493 C CA . GLU B 1 154 ? 64.75 -3.445 18.375 1 24.55 154 GLU B CA 1
ATOM 2494 C C . GLU B 1 154 ? 63.438 -3.902 18.969 1 24.55 154 GLU B C 1
ATOM 2496 O O . GLU B 1 154 ? 62.438 -3.172 18.906 1 24.55 154 GLU B O 1
ATOM 2501 N N . MET B 1 155 ? 63.188 -5.227 19.047 1 22.59 155 MET B N 1
ATOM 2502 C CA . MET B 1 155 ? 62.219 -6.098 19.688 1 22.59 155 MET B CA 1
ATOM 2503 C C . MET B 1 155 ? 62 -5.699 21.156 1 22.59 155 MET B C 1
ATOM 2505 O O . MET B 1 155 ? 62.875 -5.965 22 1 22.59 155 MET B O 1
ATOM 2509 N N . ARG B 1 156 ? 61.594 -4.441 21.422 1 22.92 156 ARG B N 1
ATOM 2510 C CA . ARG B 1 156 ? 61.406 -4.102 22.828 1 22.92 156 ARG B CA 1
ATOM 2511 C C . ARG B 1 156 ? 60.562 -5.137 23.547 1 22.92 156 ARG B C 1
ATOM 2513 O O . ARG B 1 156 ? 59.438 -5.43 23.125 1 22.92 156 ARG B O 1
ATOM 2520 N N . HIS B 1 157 ? 61.188 -5.957 24.344 1 21.92 157 HIS B N 1
ATOM 2521 C CA . HIS B 1 157 ? 60.875 -7.031 25.281 1 21.92 157 HIS B CA 1
ATOM 2522 C C . HIS B 1 157 ? 59.875 -6.566 26.344 1 21.92 157 HIS B C 1
ATOM 2524 O O . HIS B 1 157 ? 60.219 -5.738 27.188 1 21.92 157 HIS B O 1
ATOM 2530 N N . TYR B 1 158 ? 58.625 -6.258 25.891 1 22.56 158 TYR B N 1
ATOM 2531 C CA . TYR B 1 158 ? 57.625 -5.965 26.891 1 22.56 158 TYR B CA 1
ATOM 2532 C C . TYR B 1 158 ? 57.625 -7.016 28 1 22.56 158 TYR B C 1
ATOM 2534 O O . TYR B 1 158 ? 57.312 -8.188 27.75 1 22.56 158 TYR B O 1
ATOM 2542 N N . GLY B 1 159 ? 58.531 -6.906 28.984 1 22.09 159 GLY B N 1
ATOM 2543 C CA . GLY B 1 159 ? 58.781 -7.695 30.172 1 22.09 159 GLY B CA 1
ATOM 2544 C C . GLY B 1 159 ? 57.531 -7.98 30.984 1 22.09 159 GLY B C 1
ATOM 2545 O O . GLY B 1 159 ? 56.5 -7.324 30.797 1 22.09 159 GLY B O 1
ATOM 2546 N N . GLU B 1 160 ? 57.656 -8.688 32.25 1 24.19 160 GLU B N 1
ATOM 2547 C CA . GLU B 1 160 ? 57.312 -9.828 33.094 1 24.19 160 GLU B CA 1
ATOM 2548 C C . GLU B 1 160 ? 56.312 -9.445 34.156 1 24.19 160 GLU B C 1
ATOM 2550 O O . GLU B 1 160 ? 55.5 -10.273 34.594 1 24.19 160 GLU B O 1
ATOM 2555 N N . GLY B 1 161 ? 56.25 -8.281 34.906 1 25.78 161 GLY B N 1
ATOM 2556 C CA . GLY B 1 161 ? 56.219 -8.555 36.344 1 25.78 161 GLY B CA 1
ATOM 2557 C C . GLY B 1 161 ? 54.812 -8.82 36.844 1 25.78 161 GLY B C 1
ATOM 2558 O O . GLY B 1 161 ? 53.906 -8.047 36.594 1 25.78 161 GLY B O 1
ATOM 2559 N N . PHE B 1 162 ? 54.344 -10.023 37.125 1 27.73 162 PHE B N 1
ATOM 2560 C CA . PHE B 1 162 ? 53.219 -10.672 37.781 1 27.73 162 PHE B CA 1
ATOM 2561 C C . PHE B 1 162 ? 53.031 -10.164 39.219 1 27.73 162 PHE B C 1
ATOM 2563 O O . PHE B 1 162 ? 52.375 -10.812 40.031 1 27.73 162 PHE B O 1
ATOM 2570 N N . ASP B 1 163 ? 53.125 -8.859 39.625 1 27.31 163 ASP B N 1
ATOM 2571 C CA . ASP B 1 163 ? 53.156 -8.727 41.094 1 27.31 163 ASP B CA 1
ATOM 2572 C C . ASP B 1 163 ? 51.875 -9.211 41.719 1 27.31 163 ASP B C 1
ATOM 2574 O O . ASP B 1 163 ? 50.781 -8.758 41.312 1 27.31 163 ASP B O 1
ATOM 2578 N N . ASP B 1 164 ? 51.781 -10.281 42.594 1 29.55 164 ASP B N 1
ATOM 2579 C CA . ASP B 1 164 ? 51 -11.164 43.469 1 29.55 164 ASP B CA 1
ATOM 2580 C C . ASP B 1 164 ? 50.375 -10.383 44.625 1 29.55 164 ASP B C 1
ATOM 2582 O O . ASP B 1 164 ? 49.812 -10.977 45.531 1 29.55 164 ASP B O 1
ATOM 2586 N N . ASP B 1 165 ? 50.5 -9.086 45 1 30.38 165 ASP B N 1
ATOM 2587 C CA . ASP B 1 165 ? 50.312 -8.758 46.406 1 30.38 165 ASP B CA 1
ATOM 2588 C C . ASP B 1 165 ? 48.844 -8.859 46.812 1 30.38 165 ASP B C 1
ATOM 2590 O O . ASP B 1 165 ? 48 -8.18 46.25 1 30.38 165 ASP B O 1
ATOM 2594 N N . ILE B 1 166 ? 48.438 -10.031 47.469 1 31.88 166 ILE B N 1
ATOM 2595 C CA . ILE B 1 166 ? 47.312 -10.547 48.219 1 31.88 166 ILE B CA 1
ATOM 2596 C C . ILE B 1 166 ? 47.094 -9.656 49.438 1 31.88 166 ILE B C 1
ATOM 2598 O O . ILE B 1 166 ? 46.406 -10.047 50.375 1 31.88 166 ILE B O 1
ATOM 2602 N N . PRO B 1 167 ? 47.438 -8.406 49.375 1 27.55 167 PRO B N 1
ATOM 2603 C CA . PRO B 1 167 ? 47.469 -7.867 50.75 1 27.55 167 PRO B CA 1
ATOM 2604 C C . PRO B 1 167 ? 46.156 -8.086 51.5 1 27.55 167 PRO B C 1
ATOM 2606 O O . PRO B 1 167 ? 45.125 -8.258 50.875 1 27.55 167 PRO B O 1
ATOM 2609 N N . LEU B 1 168 ? 46.281 -7.926 53.094 1 26.55 168 LEU B N 1
ATOM 2610 C CA . LEU B 1 168 ? 45.812 -7.91 54.469 1 26.55 168 LEU B CA 1
ATOM 2611 C C . LEU B 1 168 ? 44.656 -6.918 54.625 1 26.55 168 LEU B C 1
ATOM 2613 O O . LEU B 1 168 ? 44.688 -5.832 54.031 1 26.55 168 LEU B O 1
#

Secondary structure (DSSP, 8-state):
-PEEEEEEEEE-S--EEEEEEETTEEEEEEEEEEEEEEEEEE-SSSSEEEEEEEEEEEEEE-TTHHHHHTT--TT-EEEEEEEEEEEEEE-TTT--EEEEEEEEEEEEEE-GGGEEEEEES-----------------------------------------------/-PEEEEEEEEE-S--EEEEEEETTEEEEEEEEEEEEEEEEEE-SSSSEEEEEEEEEEEEEE-TTHHHHHHH--TT-EEEEEEEEEEEEEE-TTT--EEEEEEEEEEEEEE-GGGEEEEEES-----------------------------------------------

Foldseek 3Di:
DFAWDKFKWFFAAQKDKDWADDPPDGIKIKIKTKTWTFDFDDPVPRDTDGPDTDIAIEIETDPCNVVVSVVHHGGWMKIFTAGKDWDWDQDPVVRDIDTDIYGHGPDIGTDCPPPDDDDDDPPPPPPPPPVPPPPPPCPDDDDDDDPDDDDDDDPPPPPDDDDDCPDD/DFAWDKFKWFFAAQKDKDWADDPPDGIKIKIKTKTWTFDFDDPVPRGTDGPDTDIAIEIETDPCNVVVSVVHHGGWMKIFTAGKDWDWDQDPVVRDIDTDIYGHGPDIGTDCPPPDDDDDDPPPPVPPPPVPPPPPPPPPDDDDDDDDDDPPPDPPPPDDDPPPCPDD

Nearest PDB structures (foldseek):
  1ue5-assembly1_B-2  TM=8.128E-01  e=1.645E-07  Mycobacterium tuberculosis
  3tqy-assembly1_C  TM=7.828E-01  e=2.695E-07  Coxiella burnetii
  7f2n-assembly1_A  TM=7.940E-01  e=7.231E-07  Klebsiella pneumoniae subsp. pneumoniae MGH 78578
  3afp-assembly1_B-2  TM=8.082E-01  e=4.414E-07  Mycobacterium leprae TN
  1qvc-assembly1_D  TM=6.625E-01  e=1.739E-06  Escherichia coli

Organism: NCBI:txid1005395

Solvent-accessible surface area (backbone atoms only — not comparable to full-atom values): 20131 Å² total; per-residue (Å²): 136,56,47,77,43,80,46,43,28,29,28,66,40,70,39,37,61,46,78,38,85,41,86,93,48,77,60,47,28,29,22,37,36,42,28,41,37,46,58,68,41,70,54,81,74,87,44,63,38,76,75,57,65,48,76,33,42,34,39,30,73,33,89,59,13,62,65,50,26,75,53,49,43,57,65,41,38,32,40,38,34,32,25,40,35,80,42,72,47,65,37,84,88,77,65,41,79,44,75,45,61,30,29,48,32,82,42,63,22,40,36,59,88,53,51,62,44,62,39,60,62,73,74,59,69,69,74,75,73,66,74,77,71,72,79,70,79,70,73,76,78,87,83,81,81,81,77,80,78,83,76,83,82,81,83,80,81,70,88,78,84,81,86,73,84,75,72,136,136,53,46,78,43,80,45,44,28,30,30,66,42,70,39,38,60,46,77,39,85,42,84,95,48,76,60,47,28,28,23,38,36,40,31,40,38,46,56,68,41,71,55,81,74,88,44,65,39,76,76,54,63,46,76,31,43,35,38,30,72,33,90,59,13,62,63,48,26,74,53,50,44,58,66,40,39,32,40,40,33,33,25,41,36,81,42,72,47,67,37,84,86,77,66,42,77,43,75,45,59,30,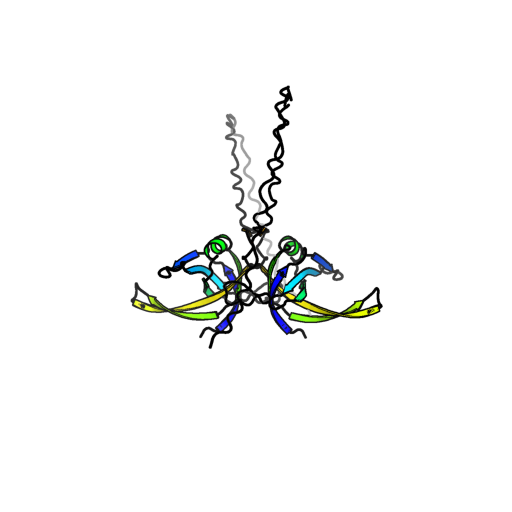29,50,32,79,44,65,22,40,37,58,90,53,51,63,44,63,40,62,61,72,74,59,68,68,73,75,74,69,73,78,70,73,78,70,79,68,75,74,74,82,85,78,83,82,72,84,79,73,83,80,79,81,79,77,74,83,79,78,87,72,86,72,86,75,80,135

InterPro domains:
  IPR000424 Primosome PriB/single-strand DNA-binding [PF00436] (6-110)
  IPR000424 Primosome PriB/single-strand DNA-binding [PS50935] (1-112)
  IPR000424 Primosome PriB/single-strand DNA-binding [cd04496] (5-111)
  IPR011344 Single-stranded DNA-binding protein [PIRSF002070] (7-153)
  IPR011344 Single-stranded DNA-binding protein [TIGR00621] (8-167)
  IPR012340 Nucleic acid-binding, OB-fold [G3DSA:2.40.50.140] (4-152)
  IPR012340 Nucleic acid-binding, OB-fold [SSF50249] (5-168)